Protein 4PIS (pdb70)

Secondary structure (DSSP, 8-state):
----HHHHHHHHHHTT-GGGEEEEE-TT---S-S-SS-EEEEEESS-GGGT---EEEEEEETTTTEEEEE-TT---HHHHHHHH----HHHHHHHHHHH-TTSEEEEEEESEE-S-TT---HHHHHHHHHHHHHH-TTS-SSSSTTGGGS--EEGGGTT-GGGHHHHHHHHHHHHHHHHHH-HHHHHHHHHHHHHT-TTTTTT-/---EEEEEEE-

InterPro domains:
  IPR000855 Peptidase C5, adenain [MF_04059] (2-204)
  IPR000855 Peptidase C5, adenain [PF00770] (22-199)
  IPR000855 Peptidase C5, adenain [PIRSF001218] (2-204)
  IPR000855 Peptidase C5, adenain [PR00703] (22-34)
  IPR000855 Peptidase C5, adenain [PR00703] (42-61)
  IPR000855 Peptidase C5, adenain [PR00703] (69-89)
  IPR000855 Peptidase C5, adenain [PR00703] (115-134)
  IPR038765 Papain-like cysteine peptidase superfamily [SSF54001] (3-203)

Structure (mmCIF, N/CA/C/O backbone):
data_4PIS
#
_entry.id   4PIS
#
_cell.length_a   42.061
_cell.length_b   42.061
_cell.length_c   193.238
_cell.angle_alpha   90.000
_cell.angle_beta   90.000
_cell.angle_gamma   120.000
#
_symmetry.space_group_name_H-M   'P 32 2 1'
#
loop_
_entity.id
_entity.type
_entity.pdbx_description
1 polymer Protease
2 polymer PVI
3 non-polymer N~2~-[(2R)-2-(3,5-dichlorophenyl)-2-(dimethylamino)acetyl]-N-({2-[(Z)-iminomethyl]pyrimidin-4-yl}methyl)-L-isoleucinamide
4 water water
#
loop_
_atom_site.group_PDB
_atom_site.id
_atom_site.type_symbol
_atom_site.label_atom_id
_atom_site.label_alt_id
_atom_site.label_comp_id
_atom_site.label_asym_id
_atom_site.label_entity_id
_atom_site.label_seq_id
_atom_site.pdbx_PDB_ins_code
_atom_site.Cartn_x
_atom_site.Cartn_y
_atom_site.Cartn_z
_atom_site.occupancy
_atom_site.B_iso_or_equiv
_atom_site.auth_seq_id
_atom_site.auth_comp_id
_atom_site.auth_asym_id
_atom_site.auth_atom_id
_atom_site.pdbx_PDB_model_num
ATOM 1 N N . SER A 1 1 ? -42.244 12.591 -24.017 1.00 58.22 1 SER A N 1
ATOM 2 C CA . SER A 1 1 ? -40.890 12.805 -24.513 1.00 57.79 1 SER A CA 1
ATOM 3 C C . SER A 1 1 ? -39.888 12.732 -23.352 1.00 60.51 1 SER A C 1
ATOM 4 O O . SER A 1 1 ? -39.779 13.666 -22.549 1.00 60.63 1 SER A O 1
ATOM 7 N N . GLY A 1 2 ? -39.179 11.612 -23.278 1.00 55.12 2 GLY A N 1
ATOM 8 C CA . GLY A 1 2 ? -38.186 11.375 -22.245 1.00 54.06 2 GLY A CA 1
ATOM 9 C C . GLY A 1 2 ? -38.734 10.685 -21.013 1.00 56.51 2 GLY A C 1
ATOM 10 O O . GLY A 1 2 ? -39.895 10.259 -20.973 1.00 56.51 2 GLY A O 1
ATOM 11 N N . SER A 1 3 ? -37.868 10.559 -20.008 1.00 50.52 3 SER A N 1
ATOM 12 C CA . SER A 1 3 ? -38.147 9.894 -18.743 1.00 48.91 3 SER A CA 1
ATOM 13 C C . SER A 1 3 ? -38.586 10.911 -17.702 1.00 51.38 3 SER A C 1
ATOM 14 O O . SER A 1 3 ? -38.023 12.009 -17.637 1.00 49.24 3 SER A O 1
ATOM 17 N N . SER A 1 4 ? -39.609 10.533 -16.895 1.00 47.78 4 SER A N 1
ATOM 18 C CA . SER A 1 4 ? -40.178 11.333 -15.804 1.00 46.68 4 SER A CA 1
ATOM 19 C C . SER A 1 4 ? -39.286 11.175 -14.560 1.00 48.47 4 SER A C 1
ATOM 20 O O . SER A 1 4 ? -38.515 10.228 -14.500 1.00 47.74 4 SER A O 1
ATOM 23 N N . GLU A 1 5 ? -39.422 12.044 -13.557 1.00 46.05 5 GLU A N 1
ATOM 24 C CA . GLU A 1 5 ? -38.608 11.920 -12.339 1.00 46.16 5 GLU A CA 1
ATOM 25 C C . GLU A 1 5 ? -38.889 10.639 -11.522 1.00 47.21 5 GLU A C 1
ATOM 26 O O . GLU A 1 5 ? -37.991 10.140 -10.845 1.00 45.79 5 GLU A O 1
ATOM 32 N N . GLN A 1 6 ? -40.121 10.092 -11.617 1.00 44.52 6 GLN A N 1
ATOM 33 C CA . GLN A 1 6 ? -40.540 8.868 -10.902 1.00 43.77 6 GLN A CA 1
ATOM 34 C C . GLN A 1 6 ? -39.881 7.674 -11.561 1.00 43.40 6 GLN A C 1
ATOM 35 O O . GLN A 1 6 ? -39.452 6.741 -10.877 1.00 41.81 6 GLN A O 1
ATOM 41 N N . GLU A 1 7 ? -39.829 7.702 -12.913 1.00 38.79 7 GLU A N 1
ATOM 42 C CA . GLU A 1 7 ? -39.207 6.679 -13.753 1.00 36.92 7 GLU A CA 1
ATOM 43 C C . GLU A 1 7 ? -37.730 6.545 -13.345 1.00 41.76 7 GLU A C 1
ATOM 44 O O . GLU A 1 7 ? -37.269 5.450 -12.993 1.00 42.21 7 GLU A O 1
ATOM 50 N N . LEU A 1 8 ? -37.012 7.688 -13.334 1.00 39.00 8 LEU A N 1
ATOM 51 C CA . LEU A 1 8 ? -35.590 7.757 -12.992 1.00 38.49 8 LEU A CA 1
ATOM 52 C C . LEU A 1 8 ? -35.331 7.399 -11.548 1.00 41.44 8 LEU A C 1
ATOM 53 O O . LEU A 1 8 ? -34.433 6.599 -11.309 1.00 42.73 8 LEU A O 1
ATOM 58 N N . ALA A 1 9 ? -36.170 7.887 -10.603 1.00 36.20 9 ALA A N 1
ATOM 59 C CA . ALA A 1 9 ? -36.032 7.548 -9.175 1.00 35.03 9 ALA A CA 1
ATOM 60 C C . ALA A 1 9 ? -36.129 6.062 -8.951 1.00 35.93 9 ALA A C 1
ATOM 61 O O . ALA A 1 9 ? -35.275 5.494 -8.258 1.00 30.90 9 ALA A O 1
ATOM 63 N N . ALA A 1 10 ? -37.103 5.402 -9.637 1.00 35.83 10 ALA A N 1
ATOM 64 C CA . ALA A 1 10 ? -37.273 3.956 -9.507 1.00 35.77 10 ALA A CA 1
ATOM 65 C C . ALA A 1 10 ? -36.118 3.194 -10.111 1.00 40.20 10 ALA A C 1
ATOM 66 O O . ALA A 1 10 ? -35.685 2.206 -9.528 1.00 40.85 10 ALA A O 1
ATOM 68 N N . ILE A 1 11 ? -35.606 3.636 -11.276 1.00 36.52 11 ILE A N 1
ATOM 69 C CA . ILE A 1 11 ? -34.489 2.931 -11.918 1.00 35.54 11 ILE A CA 1
ATOM 70 C C . ILE A 1 11 ? -33.190 3.094 -11.121 1.00 38.46 11 ILE A C 1
ATOM 71 O O . ILE A 1 11 ? -32.490 2.122 -10.867 1.00 37.69 11 ILE A O 1
ATOM 76 N N . VAL A 1 12 ? -32.899 4.316 -10.704 1.00 36.26 12 VAL A N 1
ATOM 77 C CA . VAL A 1 12 ? -31.709 4.623 -9.907 1.00 36.01 12 VAL A CA 1
ATOM 78 C C . VAL A 1 12 ? -31.649 3.740 -8.639 1.00 42.66 12 VAL A C 1
ATOM 79 O O . VAL A 1 12 ? -30.605 3.152 -8.341 1.00 43.44 12 VAL A O 1
ATOM 83 N N . ARG A 1 13 ? -32.798 3.606 -7.942 1.00 41.11 13 ARG A N 1
ATOM 84 C CA . ARG A 1 13 ? -32.978 2.766 -6.751 1.00 40.40 13 ARG A CA 1
ATOM 85 C C . ARG A 1 13 ? -32.669 1.306 -7.130 1.00 43.01 13 ARG A C 1
ATOM 86 O O . ARG A 1 13 ? -31.822 0.677 -6.501 1.00 42.44 13 ARG A O 1
ATOM 94 N N . ASP A 1 14 ? -33.290 0.810 -8.224 1.00 40.03 14 ASP A N 1
ATOM 95 C CA . ASP A 1 14 ? -33.114 -0.538 -8.764 1.00 39.64 14 ASP A CA 1
ATOM 96 C C . ASP A 1 14 ? -31.653 -0.873 -9.077 1.00 42.87 14 ASP A C 1
ATOM 97 O O . ASP A 1 14 ? -31.263 -2.049 -8.979 1.00 42.56 14 ASP A O 1
ATOM 102 N N . LEU A 1 15 ? -30.859 0.164 -9.456 1.00 38.39 15 LEU A N 1
ATOM 103 C CA . LEU A 1 15 ? -29.434 0.081 -9.829 1.00 38.15 15 LEU A CA 1
ATOM 104 C C . LEU A 1 15 ? -28.445 0.038 -8.632 1.00 42.59 15 LEU A C 1
ATOM 105 O O . LEU A 1 15 ? -27.240 -0.160 -8.831 1.00 39.80 15 LEU A O 1
ATOM 110 N N . GLY A 1 16 ? -28.972 0.215 -7.418 1.00 42.10 16 GLY A N 1
ATOM 111 C CA . GLY A 1 16 ? -28.208 0.207 -6.170 1.00 42.65 16 GLY A CA 1
ATOM 112 C C . GLY A 1 16 ? -27.661 1.569 -5.763 1.00 46.88 16 GLY A C 1
ATOM 113 O O . GLY A 1 16 ? -26.637 1.636 -5.071 1.00 45.55 16 GLY A O 1
ATOM 114 N N . CYS A 1 17 ? -28.352 2.660 -6.176 1.00 43.65 17 CYS A N 1
ATOM 115 C CA . CYS A 1 17 ? -27.923 4.048 -5.943 1.00 43.04 17 CYS A CA 1
ATOM 116 C C . CYS A 1 17 ? -28.573 4.712 -4.756 1.00 48.41 17 CYS A C 1
ATOM 117 O O . CYS A 1 17 ? -27.973 5.627 -4.191 1.00 49.26 17 CYS A O 1
ATOM 120 N N . GLY A 1 18 ? -29.810 4.312 -4.455 1.00 44.49 18 GLY A N 1
ATOM 121 C CA . GLY A 1 18 ? -30.654 4.826 -3.374 1.00 44.18 18 GLY A CA 1
ATOM 122 C C . GLY A 1 18 ? -29.963 5.396 -2.145 1.00 45.88 18 GLY A C 1
ATOM 123 O O . GLY A 1 18 ? -30.212 6.569 -1.822 1.00 42.74 18 GLY A O 1
ATOM 124 N N . PRO A 1 19 ? -29.063 4.622 -1.460 1.00 44.01 19 PRO A N 1
ATOM 125 C CA . PRO A 1 19 ? -28.378 5.166 -0.261 1.00 44.77 19 PRO A CA 1
ATOM 126 C C . PRO A 1 19 ? -27.528 6.421 -0.526 1.00 50.51 19 PRO A C 1
ATOM 127 O O . PRO A 1 19 ? -27.438 7.303 0.333 1.00 51.57 19 PRO A O 1
ATOM 131 N N . TYR A 1 20 ? -26.954 6.529 -1.735 1.00 46.30 20 TYR A N 1
ATOM 132 C CA . TYR A 1 20 ? -26.092 7.658 -2.116 1.00 45.76 20 TYR A CA 1
ATOM 133 C C . TYR A 1 20 ? -26.785 8.682 -2.982 1.00 48.18 20 TYR A C 1
ATOM 134 O O . TYR A 1 20 ? -26.180 9.698 -3.311 1.00 48.69 20 TYR A O 1
ATOM 143 N N . PHE A 1 21 ? -28.045 8.421 -3.356 1.00 41.94 21 PHE A N 1
ATOM 144 C CA . PHE A 1 21 ? -28.837 9.264 -4.237 1.00 40.27 21 PHE A CA 1
ATOM 145 C C . PHE A 1 21 ? -29.621 10.299 -3.497 1.00 45.66 21 PHE A C 1
ATOM 146 O O . PHE A 1 21 ? -30.337 9.959 -2.556 1.00 46.07 21 PHE A O 1
ATOM 154 N N . LEU A 1 22 ? -29.487 11.575 -3.942 1.00 41.76 22 LEU A N 1
ATOM 155 C CA . LEU A 1 22 ? -30.108 12.772 -3.370 1.00 40.96 22 LEU A CA 1
ATOM 156 C C . LEU A 1 22 ? -31.399 13.187 -4.074 1.00 41.71 22 LEU A C 1
ATOM 157 O O . LEU A 1 22 ? -31.960 14.229 -3.739 1.00 41.27 22 LEU A O 1
ATOM 162 N N . GLY A 1 23 ? -31.845 12.407 -5.047 1.00 36.55 23 GLY A N 1
ATOM 163 C CA . GLY A 1 23 ? -33.059 12.705 -5.782 1.00 36.41 23 GLY A CA 1
ATOM 164 C C . GLY A 1 23 ? -32.850 13.283 -7.170 1.00 44.01 23 GLY A C 1
ATOM 165 O O . GLY A 1 23 ? -31.720 13.440 -7.638 1.00 42.24 23 GLY A O 1
ATOM 166 N N . THR A 1 24 ? -33.981 13.588 -7.830 1.00 43.02 24 THR A N 1
ATOM 167 C CA . THR A 1 24 ? -34.096 14.157 -9.171 1.00 42.72 24 THR A CA 1
ATOM 168 C C . THR A 1 24 ? -34.615 15.577 -9.006 1.00 46.20 24 THR A C 1
ATOM 169 O O . THR A 1 24 ? -35.586 15.805 -8.274 1.00 44.47 24 THR A O 1
ATOM 173 N N . HIS A 1 25 ? -33.922 16.543 -9.638 1.00 42.05 25 HIS A N 1
ATOM 174 C CA . HIS A 1 25 ? -34.248 17.960 -9.503 1.00 41.63 25 HIS A CA 1
ATOM 175 C C . HIS A 1 25 ? -34.234 18.655 -10.841 1.00 43.42 25 HIS A C 1
ATOM 176 O O . HIS A 1 25 ? -33.857 18.072 -11.851 1.00 43.29 25 HIS A O 1
ATOM 183 N N . ASP A 1 26 ? -34.566 19.941 -10.809 1.00 39.70 26 ASP A N 1
ATOM 184 C CA . ASP A 1 26 ? -34.513 20.848 -11.931 1.00 40.21 26 ASP A CA 1
ATOM 185 C C . ASP A 1 26 ? -33.173 21.597 -11.785 1.00 43.52 26 ASP A C 1
ATOM 186 O O . ASP A 1 26 ? -32.471 21.357 -10.807 1.00 42.14 26 ASP A O 1
ATOM 191 N N . LYS A 1 27 ? -32.850 22.524 -12.707 1.00 40.85 27 LYS A N 1
ATOM 192 C CA . LYS A 1 27 ? -31.623 23.333 -12.731 1.00 40.33 27 LYS A CA 1
ATOM 193 C C . LYS A 1 27 ? -31.196 23.957 -11.373 1.00 44.97 27 LYS A C 1
ATOM 194 O O . LYS A 1 27 ? -30.024 24.288 -11.188 1.00 44.91 27 LYS A O 1
ATOM 200 N N . ARG A 1 28 ? -32.144 24.096 -10.430 1.00 41.88 28 ARG A N 1
ATOM 201 C CA . ARG A 1 28 ? -31.934 24.707 -9.122 1.00 40.78 28 ARG A CA 1
ATOM 202 C C . ARG A 1 28 ? -31.381 23.752 -8.057 1.00 42.05 28 ARG A C 1
ATOM 203 O O . ARG A 1 28 ? -31.346 24.116 -6.882 1.00 40.94 28 ARG A O 1
ATOM 211 N N . PHE A 1 29 ? -30.884 22.568 -8.453 1.00 39.07 29 PHE A N 1
ATOM 212 C CA . PHE A 1 29 ? -30.237 21.660 -7.508 1.00 37.78 29 PHE A CA 1
ATOM 213 C C . PHE A 1 29 ? -29.144 22.458 -6.749 1.00 44.09 29 PHE A C 1
ATOM 214 O O . PHE A 1 29 ? -28.295 23.105 -7.376 1.00 43.94 29 PHE A O 1
ATOM 222 N N . PRO A 1 30 ? -29.206 22.493 -5.403 1.00 42.00 30 PRO A N 1
ATOM 223 C CA . PRO A 1 30 ? -28.259 23.322 -4.651 1.00 41.86 30 PRO A CA 1
ATOM 224 C C . PRO A 1 30 ? -26.812 22.848 -4.657 1.00 44.49 30 PRO A C 1
ATOM 225 O O . PRO A 1 30 ? -25.888 23.670 -4.575 1.00 43.86 30 PRO A O 1
ATOM 229 N N . GLY A 1 31 ? -26.630 21.537 -4.727 1.00 38.89 31 GLY A N 1
ATOM 230 C CA . GLY A 1 31 ? -25.309 20.945 -4.678 1.00 36.98 31 GLY A CA 1
ATOM 231 C C . GLY A 1 31 ? -25.185 19.889 -3.612 1.00 39.50 31 GLY A C 1
ATOM 232 O O . GLY A 1 31 ? -26.183 19.365 -3.117 1.00 38.47 31 GLY A O 1
ATOM 233 N N . PHE A 1 32 ? -23.943 19.548 -3.310 1.00 36.94 32 PHE A N 1
ATOM 234 C CA . PHE A 1 32 ? -23.535 18.582 -2.309 1.00 37.75 32 PHE A CA 1
ATOM 235 C C . PHE A 1 32 ? -23.135 19.450 -1.104 1.00 44.25 32 PHE A C 1
ATOM 236 O O . PHE A 1 32 ? -22.086 20.090 -1.102 1.00 43.22 32 PHE A O 1
ATOM 244 N N . LEU A 1 33 ? -24.080 19.618 -0.175 1.00 43.27 33 LEU A N 1
ATOM 245 C CA . LEU A 1 33 ? -23.904 20.498 0.979 1.00 44.17 33 LEU A CA 1
ATOM 246 C C . LEU A 1 33 ? -24.016 19.761 2.297 1.00 52.97 33 LEU A C 1
ATOM 247 O O . LEU A 1 33 ? -23.415 20.210 3.268 1.00 53.25 33 LEU A O 1
ATOM 252 N N . ALA A 1 34 ? -24.840 18.677 2.351 1.00 52.51 34 ALA A N 1
ATOM 253 C CA . ALA A 1 34 ? -25.163 17.893 3.556 1.00 53.30 34 ALA A CA 1
ATOM 254 C C . ALA A 1 34 ? -23.952 17.350 4.357 1.00 58.34 34 ALA A C 1
ATOM 255 O O . ALA A 1 34 ? -23.814 17.686 5.540 1.00 59.44 34 ALA A O 1
ATOM 257 N N . GLY A 1 35 ? -23.140 16.495 3.737 1.00 53.60 35 GLY A N 1
ATOM 258 C CA . GLY A 1 35 ? -21.975 15.876 4.365 1.00 53.06 35 GLY A CA 1
ATOM 259 C C . GLY A 1 35 ? -20.984 15.414 3.321 1.00 57.49 35 GLY A C 1
ATOM 260 O O . GLY A 1 35 ? -21.318 15.412 2.131 1.00 57.35 35 GLY A O 1
ATOM 261 N N . ASN A 1 36 ? -19.754 15.035 3.745 1.00 54.23 36 ASN A N 1
ATO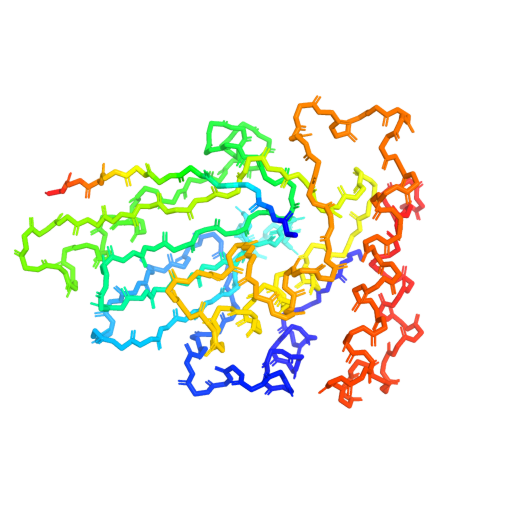M 262 C CA . ASN A 1 36 ? -18.691 14.588 2.827 1.00 54.34 36 ASN A CA 1
ATOM 263 C C . ASN A 1 36 ? -18.726 13.061 2.614 1.00 59.10 36 ASN A C 1
ATOM 264 O O . ASN A 1 36 ? -17.779 12.334 2.957 1.00 58.05 36 ASN A O 1
ATOM 269 N N . LYS A 1 37 ? -19.859 12.596 2.036 1.00 55.70 37 LYS A N 1
ATOM 270 C CA . LYS A 1 37 ? -20.178 11.203 1.709 1.00 54.81 37 LYS A CA 1
ATOM 271 C C . LYS A 1 37 ? -20.291 11.050 0.179 1.00 55.43 37 LYS A C 1
ATOM 272 O O . LYS A 1 37 ? -20.413 12.059 -0.524 1.00 54.86 37 LYS A O 1
ATOM 278 N N . LEU A 1 38 ? -20.269 9.793 -0.326 1.00 49.51 38 LEU A N 1
ATOM 279 C CA . LEU A 1 38 ? -20.447 9.477 -1.746 1.00 47.73 38 LEU A CA 1
ATOM 280 C C . LEU A 1 38 ? -21.871 9.842 -2.034 1.00 46.97 38 LEU A C 1
ATOM 281 O O . LEU A 1 38 ? -22.773 9.375 -1.326 1.00 45.25 38 LEU A O 1
ATOM 286 N N . ALA A 1 39 ? -22.068 10.798 -2.971 1.00 39.95 39 ALA A N 1
ATOM 287 C CA . ALA A 1 39 ? -23.388 11.341 -3.269 1.00 38.07 39 ALA A CA 1
ATOM 288 C C . ALA A 1 39 ? -23.602 11.583 -4.755 1.00 39.98 39 ALA A C 1
ATOM 289 O O . ALA A 1 39 ? -22.661 11.906 -5.471 1.00 38.83 39 ALA A O 1
ATOM 291 N N . CYS A 1 40 ? -24.838 11.433 -5.216 1.00 35.73 40 CYS A N 1
ATOM 292 C CA . CYS A 1 40 ? -25.170 11.682 -6.614 1.00 35.55 40 CYS A CA 1
ATOM 293 C C . CYS A 1 40 ? -26.578 12.250 -6.747 1.00 40.63 40 CYS A C 1
ATOM 294 O O . CYS A 1 40 ? -27.289 12.334 -5.744 1.00 41.66 40 CYS A O 1
ATOM 297 N N . ALA A 1 41 ? -26.947 12.731 -7.949 1.00 35.10 41 ALA A N 1
ATOM 298 C CA . ALA A 1 41 ? -28.254 13.311 -8.261 1.00 34.50 41 ALA A CA 1
ATOM 299 C C . ALA A 1 41 ? -28.495 13.297 -9.776 1.00 39.83 41 ALA A C 1
ATOM 300 O O . ALA A 1 41 ? -27.553 13.129 -10.557 1.00 38.50 41 ALA A O 1
ATOM 302 N N . ILE A 1 42 ? -29.763 13.494 -10.183 1.00 36.80 42 ILE A N 1
ATOM 303 C CA . ILE A 1 42 ? -30.169 13.662 -11.581 1.00 35.35 42 ILE A CA 1
ATOM 304 C C . ILE A 1 42 ? -30.791 15.027 -11.619 1.00 40.17 42 ILE A C 1
ATOM 305 O O . ILE A 1 42 ? -31.657 15.330 -10.804 1.00 40.17 42 ILE A O 1
ATOM 310 N N . VAL A 1 43 ? -30.231 15.907 -12.454 1.00 36.84 43 VAL A N 1
ATOM 311 C CA . VAL A 1 43 ? -30.618 17.318 -12.525 1.00 37.24 43 VAL A CA 1
ATOM 312 C C . VAL A 1 43 ? -31.051 17.680 -13.939 1.00 43.22 43 VAL A C 1
ATOM 313 O O . VAL A 1 43 ? -30.387 17.294 -14.907 1.00 43.52 43 VAL A O 1
ATOM 317 N N . ASN A 1 44 ? -32.158 18.418 -14.052 1.00 40.00 44 ASN A N 1
ATOM 318 C CA . ASN A 1 44 ? -32.641 18.846 -15.344 1.00 39.99 44 ASN A CA 1
ATOM 319 C C . ASN A 1 44 ? -31.984 20.170 -15.697 1.00 44.38 44 ASN A C 1
ATOM 320 O O . ASN A 1 44 ? -31.765 20.984 -14.802 1.00 45.39 44 ASN A O 1
ATOM 325 N N . THR A 1 45 ? -31.729 20.420 -17.001 1.00 39.50 45 THR A N 1
ATOM 326 C CA . THR A 1 45 ? -31.152 21.689 -17.468 1.00 38.81 45 THR A CA 1
ATOM 327 C C . THR A 1 45 ? -32.109 22.853 -17.256 1.00 43.57 45 THR A C 1
ATOM 328 O O . THR A 1 45 ? -31.671 23.987 -17.111 1.00 42.65 45 THR A O 1
ATOM 332 N N . ALA A 1 46 ? -33.412 22.572 -17.237 1.00 42.02 46 ALA A N 1
ATOM 333 C CA . ALA A 1 46 ? -34.423 23.612 -17.092 1.00 42.56 46 ALA A CA 1
ATOM 334 C C . ALA A 1 46 ? -35.099 23.662 -15.707 1.00 48.51 46 ALA A C 1
ATOM 335 O O . ALA A 1 46 ? -34.890 22.782 -14.886 1.00 48.05 46 ALA A O 1
ATOM 337 N N . GLY A 1 47 ? -35.873 24.713 -15.455 1.00 48.42 47 GLY A N 1
ATOM 338 C CA . GLY A 1 47 ? -36.656 24.858 -14.231 1.00 48.41 47 GLY A CA 1
ATOM 339 C C . GLY A 1 47 ? -37.944 24.062 -14.362 1.00 51.07 47 GLY A C 1
ATOM 340 O O . GLY A 1 47 ? -38.480 23.972 -15.469 1.00 49.73 47 GLY A O 1
ATOM 341 N N . ARG A 1 48 ? -38.453 23.469 -13.247 1.00 47.96 48 ARG A N 1
ATOM 342 C CA . ARG A 1 48 ? -39.673 22.628 -13.211 1.00 49.08 48 ARG A CA 1
ATOM 343 C C . ARG A 1 48 ? -40.891 23.216 -13.955 1.00 54.88 48 ARG A C 1
ATOM 344 O O . ARG A 1 48 ? -41.686 22.464 -14.531 1.00 54.48 48 ARG A O 1
ATOM 352 N N . GLU A 1 49 ? -41.024 24.555 -13.903 1.00 53.37 49 GLU A N 1
ATOM 353 C CA . GLU A 1 49 ? -42.081 25.368 -14.506 1.00 54.33 49 GLU A CA 1
ATOM 354 C C . GLU A 1 49 ? -42.083 25.326 -16.034 1.00 58.22 49 GLU A C 1
ATOM 355 O O . GLU A 1 49 ? -43.133 25.547 -16.642 1.00 58.07 49 GLU A O 1
ATOM 361 N N . THR A 1 50 ? -40.916 25.075 -16.658 1.00 53.94 50 THR A N 1
ATOM 362 C CA . THR A 1 50 ? -40.837 24.988 -18.115 1.00 53.20 50 THR A CA 1
ATOM 363 C C . THR A 1 50 ? -41.316 23.603 -18.569 1.00 55.63 50 THR A C 1
ATOM 364 O O . THR A 1 50 ? -41.691 23.436 -19.734 1.00 54.27 50 THR A O 1
ATOM 368 N N . GLY A 1 51 ? -41.294 22.641 -17.638 1.00 51.77 51 GLY A N 1
ATOM 369 C CA . GLY A 1 51 ? -41.733 21.263 -17.852 1.00 51.60 51 GLY A CA 1
ATOM 370 C C . GLY A 1 51 ? -40.645 20.227 -18.058 1.00 55.33 51 GLY A C 1
ATOM 371 O O . GLY A 1 51 ? -40.954 19.036 -18.198 1.00 55.79 51 GLY A O 1
ATOM 372 N N . GLY A 1 52 ? -39.385 20.670 -18.074 1.00 50.98 52 GLY A N 1
ATOM 373 C CA . GLY A 1 52 ? -38.234 19.795 -18.282 1.00 49.79 52 GLY A CA 1
ATOM 374 C C . GLY A 1 52 ? -37.777 19.743 -19.726 1.00 52.21 52 GLY A C 1
ATOM 375 O O . GLY A 1 52 ? -38.604 19.706 -20.643 1.00 51.48 52 GLY A O 1
ATOM 376 N N . VAL A 1 53 ? -36.442 19.742 -19.941 1.00 46.56 53 VAL A N 1
ATOM 377 C CA . VAL A 1 53 ? -35.845 19.773 -21.280 1.00 43.97 53 VAL A CA 1
ATOM 378 C C . VAL A 1 53 ? -34.794 18.688 -21.471 1.00 45.19 53 VAL A C 1
ATOM 379 O O . VAL A 1 53 ? -34.837 17.975 -22.469 1.00 44.16 53 VAL A O 1
ATOM 383 N N . HIS A 1 54 ? -33.800 18.607 -20.565 1.00 40.10 54 HIS A N 1
ATOM 384 C CA . HIS A 1 54 ? -32.712 17.642 -20.729 1.00 38.05 54 HIS A CA 1
ATOM 385 C C . HIS A 1 54 ? -32.215 17.089 -19.385 1.00 38.56 54 HIS A C 1
ATOM 386 O O . HIS A 1 54 ? -32.225 17.800 -18.408 1.00 37.08 54 HIS A O 1
ATOM 393 N N . TRP A 1 55 ? -31.758 15.848 -19.347 1.00 37.99 55 TRP A N 1
ATOM 394 C CA . TRP A 1 55 ? -31.270 15.291 -18.091 1.00 39.27 55 TRP A CA 1
ATOM 395 C C . TRP A 1 55 ? -29.747 15.192 -17.993 1.00 39.02 55 TRP A C 1
ATOM 396 O O . TRP A 1 55 ? -29.089 14.747 -18.935 1.00 35.28 55 TRP A O 1
ATOM 407 N N . LEU A 1 56 ? -29.220 15.539 -16.803 1.00 35.51 56 LEU A N 1
ATOM 408 C CA . LEU A 1 56 ? -27.786 15.481 -16.442 1.00 35.35 56 LEU A CA 1
ATOM 409 C C . LEU A 1 56 ? -27.590 14.693 -15.133 1.00 39.00 56 LEU A C 1
ATOM 410 O O . LEU A 1 56 ? -28.493 14.674 -14.275 1.00 38.60 56 LEU A O 1
ATOM 415 N N . ALA A 1 57 ? -26.432 14.038 -14.982 1.00 32.23 57 ALA A N 1
ATOM 416 C CA . ALA A 1 57 ? -26.124 13.296 -13.749 1.00 31.05 57 ALA A CA 1
ATOM 417 C C . ALA A 1 57 ? -24.925 13.938 -13.043 1.00 34.11 57 ALA A C 1
ATOM 418 O O . ALA A 1 57 ? -23.954 14.309 -13.690 1.00 31.38 57 ALA A O 1
ATOM 420 N N . PHE A 1 58 ? -25.049 14.164 -11.734 1.00 31.10 58 PHE A N 1
ATOM 421 C CA . PHE A 1 58 ? -24.008 14.789 -10.917 1.00 31.00 58 PHE A CA 1
ATOM 422 C C . PHE A 1 58 ? -23.620 13.839 -9.805 1.00 38.01 58 PHE A C 1
ATOM 423 O O . PHE A 1 58 ? -24.491 13.263 -9.137 1.00 37.68 58 PHE A O 1
ATOM 431 N N . GLY A 1 59 ? -22.328 13.644 -9.658 1.00 35.11 59 GLY A N 1
ATOM 432 C CA . GLY A 1 59 ? -21.761 12.798 -8.624 1.00 35.86 59 GLY A CA 1
ATOM 433 C C . GLY A 1 59 ? -20.726 13.563 -7.836 1.00 42.65 59 GLY A C 1
ATOM 434 O O . GLY A 1 59 ? -20.147 14.530 -8.339 1.00 42.36 59 GLY A O 1
ATOM 435 N N . TRP A 1 60 ? -20.517 13.143 -6.589 1.00 41.65 60 TRP A N 1
ATOM 436 C CA . TRP A 1 60 ? -19.522 13.666 -5.661 1.00 42.10 60 TRP A CA 1
ATOM 437 C C . TRP A 1 60 ? -18.727 12.533 -5.040 1.00 43.44 60 TRP A C 1
ATOM 438 O O . TRP A 1 60 ? -19.290 11.645 -4.384 1.00 41.78 60 TRP A O 1
ATOM 449 N N . ASN A 1 61 ? -17.413 12.556 -5.262 1.00 39.85 61 ASN A N 1
ATOM 450 C CA . ASN A 1 61 ? -16.524 11.598 -4.637 1.00 40.56 61 ASN A CA 1
ATOM 451 C C . ASN A 1 61 ? -15.735 12.377 -3.542 1.00 47.13 61 ASN A C 1
ATOM 452 O O . ASN A 1 61 ? -15.051 13.349 -3.867 1.00 44.37 61 ASN A O 1
ATOM 457 N N . PRO A 1 62 ? -15.896 12.042 -2.242 1.00 47.85 62 PRO A N 1
ATOM 458 C CA . PRO A 1 62 ? -15.210 12.826 -1.204 1.00 49.22 62 PRO A CA 1
ATOM 459 C C . PRO A 1 62 ? -13.739 12.484 -1.006 1.00 57.82 62 PRO A C 1
ATOM 460 O O . PRO A 1 62 ? -13.036 13.278 -0.393 1.00 59.92 62 PRO A O 1
ATOM 464 N N . ARG A 1 63 ? -13.281 11.318 -1.505 1.00 56.12 63 ARG A N 1
ATOM 465 C CA . ARG A 1 63 ? -11.909 10.799 -1.380 1.00 57.23 63 ARG A CA 1
ATOM 466 C C . ARG A 1 63 ? -10.967 11.359 -2.455 1.00 62.10 63 ARG A C 1
ATOM 467 O O . ARG A 1 63 ? -9.796 10.969 -2.529 1.00 63.42 63 ARG A O 1
ATOM 475 N N . SER A 1 64 ? -11.484 12.243 -3.300 1.00 56.96 64 SER A N 1
ATOM 476 C CA . SER A 1 64 ? -10.730 12.862 -4.379 1.00 56.16 64 SER A CA 1
ATOM 477 C C . SER A 1 64 ? -11.184 14.306 -4.520 1.00 58.10 64 SER A C 1
ATOM 478 O O . SER A 1 64 ? -10.581 15.060 -5.285 1.00 58.96 64 SER A O 1
ATOM 481 N N . ARG A 1 65 ? -12.268 14.676 -3.792 1.00 52.22 65 ARG A N 1
ATOM 482 C CA . ARG A 1 65 ? -12.943 15.974 -3.839 1.00 51.30 65 ARG A CA 1
ATOM 483 C C . ARG A 1 65 ? -13.266 16.316 -5.310 1.00 49.41 65 ARG A C 1
ATOM 484 O O . ARG A 1 65 ? -12.843 17.348 -5.846 1.00 47.20 65 ARG A O 1
ATOM 492 N N . THR A 1 66 ? -13.918 15.353 -5.983 1.00 44.05 66 THR A N 1
ATOM 493 C CA . THR A 1 66 ? -14.296 15.465 -7.392 1.00 42.78 66 THR A CA 1
ATOM 494 C C . THR A 1 66 ? -15.809 15.512 -7.579 1.00 43.54 66 THR A C 1
ATOM 495 O O . THR A 1 66 ? -16.549 14.649 -7.086 1.00 41.28 66 THR A O 1
ATOM 499 N N . CYS A 1 67 ? -16.253 16.505 -8.339 1.00 39.23 67 CYS A N 1
ATOM 500 C CA . CYS A 1 67 ? -17.630 16.555 -8.761 1.00 37.72 67 CYS A CA 1
ATOM 501 C C . CYS A 1 67 ? -17.650 16.095 -10.209 1.00 40.97 67 CYS A C 1
ATOM 502 O O . CYS A 1 67 ? -17.048 16.737 -11.079 1.00 39.14 67 CYS A O 1
ATOM 505 N N . TYR A 1 68 ? -18.317 14.955 -10.457 1.00 36.30 68 TYR A N 1
ATOM 506 C CA . TYR A 1 68 ? -18.509 14.464 -11.803 1.00 35.98 68 TYR A CA 1
ATOM 507 C C . TYR A 1 68 ? -19.789 15.037 -12.362 1.00 36.54 68 TYR A C 1
ATOM 508 O O . TYR A 1 68 ? -20.814 14.948 -11.698 1.00 36.07 68 TYR A O 1
ATOM 517 N N . MET A 1 69 ? -19.729 15.638 -13.564 1.00 31.17 69 MET A N 1
ATOM 518 C CA . MET A 1 69 ? -20.918 16.114 -14.275 1.00 31.07 69 MET A CA 1
ATOM 519 C C . MET A 1 69 ? -21.006 15.256 -15.546 1.00 35.39 69 MET A C 1
ATOM 520 O O . MET A 1 69 ? -20.059 15.235 -16.347 1.00 33.57 69 MET A O 1
ATOM 525 N N . PHE A 1 70 ? -22.123 14.528 -15.709 1.00 33.45 70 PHE A N 1
ATOM 526 C CA . PHE A 1 70 ? -22.339 13.680 -16.883 1.00 33.96 70 PHE A CA 1
ATOM 527 C C . PHE A 1 70 ? -23.491 14.184 -17.736 1.00 38.19 70 PHE A C 1
ATOM 528 O O . PHE A 1 70 ? -24.634 14.216 -17.286 1.00 38.76 70 PHE A O 1
ATOM 536 N N . ASP A 1 71 ? -23.162 14.630 -18.961 1.00 34.73 71 ASP A N 1
ATOM 537 C CA . ASP A 1 71 ? -24.098 15.049 -19.997 1.00 33.57 71 ASP A CA 1
ATOM 538 C C . ASP A 1 71 ? -23.978 13.934 -21.025 1.00 36.55 71 ASP A C 1
ATOM 539 O O . ASP A 1 71 ? -22.878 13.733 -21.551 1.00 35.47 71 ASP A O 1
ATOM 544 N N . PRO A 1 72 ? -25.053 13.131 -21.262 1.00 33.23 72 PRO A N 1
ATOM 545 C CA . PRO A 1 72 ? -24.944 12.004 -22.231 1.00 32.23 72 PRO A CA 1
ATOM 546 C C . PRO A 1 72 ? -24.379 12.395 -23.605 1.00 35.06 72 PRO A C 1
ATOM 547 O O . PRO A 1 72 ? -23.750 11.585 -24.278 1.00 33.58 72 PRO A O 1
ATOM 551 N N . PHE A 1 73 ? -24.572 13.661 -23.963 1.00 33.11 73 PHE A N 1
ATOM 552 C CA . PHE A 1 73 ? -24.128 14.340 -25.181 1.00 33.63 73 PHE A CA 1
ATOM 553 C C . PHE A 1 73 ? -22.692 14.910 -25.096 1.00 35.24 73 PHE A C 1
ATOM 554 O O . PHE A 1 73 ? -22.188 15.378 -26.107 1.00 35.68 73 PHE A O 1
ATOM 562 N N . GLY A 1 74 ? -22.095 14.919 -23.899 1.00 30.08 74 GLY A N 1
ATOM 563 C CA . GLY A 1 74 ? -20.763 15.465 -23.622 1.00 28.98 74 GLY A CA 1
ATOM 564 C C . GLY A 1 74 ? -20.570 16.902 -24.070 1.00 31.49 74 GLY A C 1
ATOM 565 O O . GLY A 1 74 ? -19.509 17.250 -24.576 1.00 32.41 74 GLY A O 1
ATOM 566 N N . PHE A 1 75 ? -21.592 17.742 -23.944 1.00 30.95 75 PHE A N 1
ATOM 567 C CA . PHE A 1 75 ? -21.456 19.165 -24.267 1.00 32.10 75 PHE A CA 1
ATOM 568 C C . PHE A 1 75 ? -20.611 19.831 -23.186 1.00 38.76 75 PHE A C 1
ATOM 569 O O . PHE A 1 75 ? -20.646 19.430 -22.029 1.00 38.10 75 PHE A O 1
ATOM 577 N N . SER A 1 76 ? -19.860 20.847 -23.577 1.00 35.38 76 SER A N 1
ATOM 578 C CA . SER A 1 76 ? -19.023 21.637 -22.691 1.00 34.63 76 SER A CA 1
ATOM 579 C C . SER A 1 76 ? -19.956 22.563 -21.918 1.00 40.69 76 SER A C 1
ATOM 580 O O . SER A 1 76 ? -21.100 22.781 -22.357 1.00 40.22 76 SER A O 1
ATOM 583 N N . ASP A 1 77 ? -19.486 23.142 -20.794 1.00 37.11 77 ASP A N 1
ATOM 584 C CA . ASP A 1 77 ? -20.343 24.065 -20.044 1.00 36.54 77 ASP A CA 1
ATOM 585 C C . ASP A 1 77 ? -20.841 25.218 -20.905 1.00 37.87 77 ASP A C 1
ATOM 586 O O . ASP A 1 77 ? -21.982 25.661 -20.753 1.00 35.71 77 ASP A O 1
ATOM 591 N N . ARG A 1 78 ? -19.971 25.710 -21.807 1.00 34.55 78 ARG A N 1
ATOM 592 C CA . ARG A 1 78 ? -20.262 26.806 -22.732 1.00 33.42 78 ARG A CA 1
ATOM 593 C C . ARG A 1 78 ? -21.453 26.432 -23.644 1.00 35.40 78 ARG A C 1
ATOM 594 O O . ARG A 1 78 ? -22.293 27.272 -23.947 1.00 35.28 78 ARG A O 1
ATOM 602 N N . ARG A 1 79 ? -21.464 25.193 -24.123 1.00 34.25 79 ARG A N 1
ATOM 603 C CA . ARG A 1 79 ? -22.506 24.667 -25.016 1.00 34.85 79 ARG A CA 1
ATOM 604 C C . ARG A 1 79 ? -23.784 24.378 -24.231 1.00 41.23 79 ARG A C 1
ATOM 605 O O . ARG A 1 79 ? -24.860 24.717 -24.708 1.00 42.78 79 ARG A O 1
ATOM 613 N N . LEU A 1 80 ? -23.662 23.904 -22.974 1.00 37.11 80 LEU A N 1
ATOM 614 C CA . LEU A 1 80 ? -24.820 23.729 -22.088 1.00 35.89 80 LEU A CA 1
ATOM 615 C C . LEU A 1 80 ? -25.493 25.044 -21.803 1.00 39.07 80 LEU A C 1
ATOM 616 O O . LEU A 1 80 ? -26.725 25.096 -21.796 1.00 38.34 80 LEU A O 1
ATOM 621 N N . LYS A 1 81 ? -24.700 26.113 -21.551 1.00 35.76 81 LYS A N 1
ATOM 622 C CA . LYS A 1 81 ? -25.255 27.439 -21.301 1.00 36.52 81 LYS A CA 1
ATOM 623 C C . LYS A 1 81 ? -25.964 28.006 -22.573 1.00 39.82 81 LYS A C 1
ATOM 624 O O . LYS A 1 81 ? -27.009 28.653 -22.478 1.00 40.52 81 LYS A O 1
ATOM 630 N N . GLN A 1 82 ? -25.400 27.739 -23.742 1.00 35.33 82 GLN A N 1
ATOM 631 C CA . GLN A 1 82 ? -25.934 28.230 -25.015 1.00 35.59 82 GLN A CA 1
ATOM 632 C C . GLN A 1 82 ? -27.224 27.503 -25.456 1.00 40.00 82 GLN A C 1
ATOM 633 O O . GLN A 1 82 ? -28.241 28.151 -25.757 1.00 40.12 82 GLN A O 1
ATOM 639 N N . ILE A 1 83 ? -27.145 26.169 -25.528 1.00 36.31 83 ILE A N 1
ATOM 640 C CA . ILE A 1 83 ? -28.223 25.308 -25.989 1.00 37.10 83 ILE A CA 1
ATOM 641 C C . ILE A 1 83 ? -29.354 25.239 -24.988 1.00 43.11 83 ILE A C 1
ATOM 642 O O . ILE A 1 83 ? -30.499 25.486 -25.377 1.00 43.95 83 ILE A O 1
ATOM 647 N N . TYR A 1 84 ? -29.027 24.997 -23.684 1.00 38.91 84 TYR A N 1
ATOM 648 C CA . TYR A 1 84 ? -30.019 24.759 -22.635 1.00 37.71 84 TYR A CA 1
ATOM 649 C C . TYR A 1 84 ? -30.240 25.850 -21.599 1.00 41.45 84 TYR A C 1
ATOM 650 O O . TYR A 1 84 ? -31.126 25.672 -20.759 1.00 38.94 84 TYR A O 1
ATOM 659 N N . SER A 1 85 ? -29.484 26.984 -21.666 1.00 41.01 85 SER A N 1
ATOM 660 C CA . SER A 1 85 ? -29.522 28.112 -20.701 1.00 40.11 85 SER A CA 1
ATOM 661 C C . SER A 1 85 ? -29.154 27.634 -19.267 1.00 42.52 85 SER A C 1
ATOM 662 O O . SER A 1 85 ? -29.550 28.240 -18.269 1.00 42.74 85 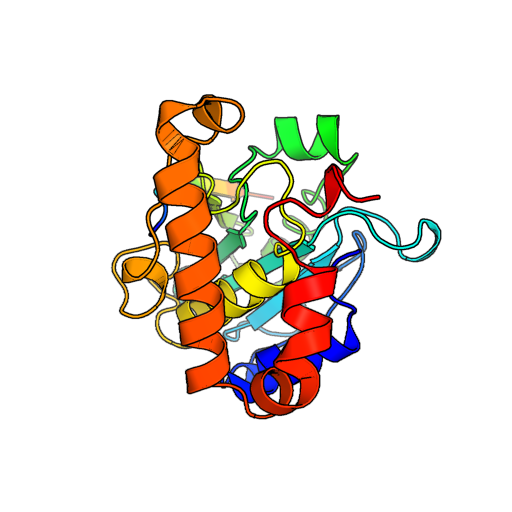SER A O 1
ATOM 665 N N . PHE A 1 86 ? -28.383 26.540 -19.198 1.00 37.75 86 PHE A N 1
ATOM 666 C CA . PHE A 1 86 ? -27.962 25.878 -17.969 1.00 36.36 86 PHE A CA 1
ATOM 667 C C . PHE A 1 86 ? -26.538 26.153 -17.583 1.00 40.96 86 PHE A C 1
ATOM 668 O O . PHE A 1 86 ? -25.592 25.819 -18.305 1.00 41.29 86 PHE A O 1
ATOM 676 N N . GLU A 1 87 ? -26.405 26.649 -16.359 1.00 37.94 87 GLU A N 1
ATOM 677 C CA . GLU A 1 87 ? -25.178 27.010 -15.664 1.00 36.55 87 GLU A CA 1
ATOM 678 C C . GLU A 1 87 ? -25.207 26.322 -14.301 1.00 38.24 87 GLU A C 1
ATOM 679 O O . G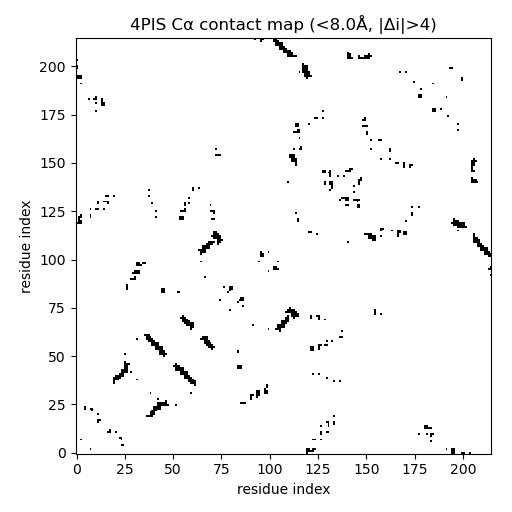LU A 1 87 ? -26.265 26.261 -13.675 1.00 35.02 87 GLU A O 1
ATOM 685 N N . TYR A 1 88 ? -24.055 25.787 -13.847 1.00 37.24 88 TYR A N 1
ATOM 686 C CA . TYR A 1 88 ? -23.998 25.102 -12.547 1.00 37.10 88 TYR A CA 1
ATOM 687 C C . TYR A 1 88 ? -22.770 25.542 -11.742 1.00 40.53 88 TYR A C 1
ATOM 688 O O . TYR A 1 88 ? -22.226 24.775 -10.929 1.00 38.86 88 TYR A O 1
ATOM 697 N N . GLU A 1 89 ? -22.348 26.810 -11.992 1.00 37.04 89 GLU A N 1
ATOM 698 C CA A GLU A 1 89 ? -21.209 27.418 -11.306 0.50 36.91 89 GLU A CA 1
ATOM 699 C CA B GLU A 1 89 ? -21.224 27.478 -11.325 0.50 36.65 89 GLU A CA 1
ATOM 700 C C . GLU A 1 89 ? -21.539 27.628 -9.823 1.00 39.27 89 GLU A C 1
ATOM 701 O O . GLU A 1 89 ? -20.763 27.208 -8.964 1.00 37.04 89 GLU A O 1
ATOM 712 N N . ALA A 1 90 ? -22.701 28.245 -9.522 1.00 37.41 90 ALA A N 1
ATOM 713 C CA . ALA A 1 90 ? -23.190 28.490 -8.164 1.00 37.69 90 ALA A CA 1
ATOM 714 C C . ALA A 1 90 ? -23.237 27.180 -7.373 1.00 40.05 90 ALA A C 1
ATOM 715 O O . ALA A 1 90 ? -22.877 27.181 -6.202 1.00 40.97 90 ALA A O 1
ATOM 717 N N . MET A 1 91 ? -23.650 26.075 -8.046 1.00 36.73 91 MET A N 1
ATOM 718 C CA A MET A 1 91 ? -23.762 24.722 -7.486 0.50 36.54 91 MET A CA 1
ATOM 719 C CA B MET A 1 91 ? -23.768 24.738 -7.476 0.50 35.40 91 MET A CA 1
ATOM 720 C C . MET A 1 91 ? -22.387 24.248 -7.035 1.00 38.41 91 MET A C 1
ATOM 721 O O . MET A 1 91 ? -22.245 23.719 -5.928 1.00 37.85 91 MET A O 1
ATOM 730 N N . LEU A 1 92 ? -21.396 24.418 -7.903 1.00 33.55 92 LEU A N 1
ATOM 731 C CA . LEU A 1 92 ? -20.012 24.040 -7.678 1.00 33.78 92 LEU A CA 1
ATOM 732 C C . LEU A 1 92 ? -19.414 24.845 -6.520 1.00 41.30 92 LEU A C 1
ATOM 733 O O . LEU A 1 92 ? -18.741 24.256 -5.659 1.00 41.40 92 LEU A O 1
ATOM 738 N N . ARG A 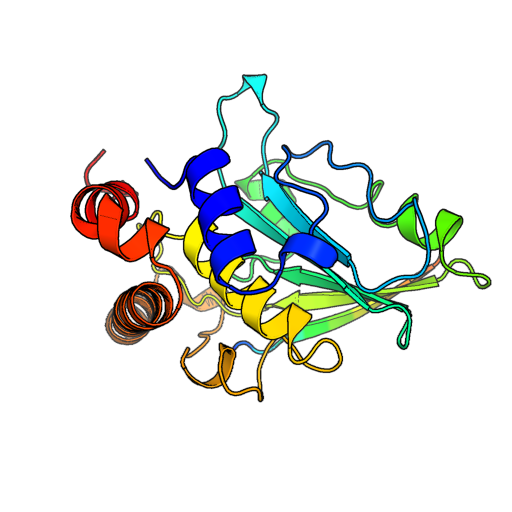1 93 ? -19.705 26.176 -6.481 1.00 37.79 93 ARG A N 1
ATOM 739 C CA A ARG A 1 93 ? -19.235 27.057 -5.414 0.50 37.54 93 ARG A CA 1
ATOM 740 C CA B ARG A 1 93 ? -19.232 27.057 -5.411 0.50 37.64 93 ARG A CA 1
ATOM 741 C C . ARG A 1 93 ? -19.831 26.619 -4.074 1.00 42.75 93 ARG A C 1
ATOM 742 O O . ARG A 1 93 ? -19.073 26.313 -3.162 1.00 43.58 93 ARG A O 1
ATOM 757 N N . ARG A 1 94 ? -21.195 26.535 -3.972 1.00 40.09 94 ARG A N 1
ATOM 758 C CA . ARG A 1 94 ? -21.888 26.113 -2.733 1.00 39.80 94 ARG A CA 1
ATOM 759 C C . ARG A 1 94 ? -21.351 24.788 -2.210 1.00 45.00 94 ARG A C 1
ATOM 760 O O . ARG A 1 94 ? -21.172 24.643 -1.008 1.00 44.84 94 ARG A O 1
ATOM 768 N N . SER A 1 95 ? -21.019 23.860 -3.126 1.00 42.57 95 SER A N 1
ATOM 769 C CA . SER A 1 95 ? -20.497 22.529 -2.823 1.00 41.59 95 SER A CA 1
ATOM 770 C C . SER A 1 95 ? -19.080 22.518 -2.265 1.00 44.87 95 SER A C 1
ATOM 771 O O . SER A 1 95 ? -18.844 21.837 -1.265 1.00 43.54 95 SER A O 1
ATOM 774 N N . ALA A 1 96 ? -18.129 23.219 -2.938 1.00 42.19 96 ALA A N 1
ATOM 775 C CA . ALA A 1 96 ? -16.714 23.340 -2.548 1.00 40.88 96 ALA A CA 1
ATOM 776 C C . ALA A 1 96 ? -16.563 24.118 -1.223 1.00 42.91 96 ALA A C 1
ATOM 777 O O . ALA A 1 96 ? -15.663 23.827 -0.438 1.00 39.07 96 ALA A O 1
ATOM 779 N N . LEU A 1 97 ? -17.483 25.082 -0.964 1.00 42.47 97 LEU A N 1
ATOM 780 C CA . LEU A 1 97 ? -17.505 25.873 0.271 1.00 43.50 97 LEU A CA 1
ATOM 781 C C . LEU A 1 97 ? -18.003 25.023 1.434 1.00 48.41 97 LEU A C 1
ATOM 782 O O . LEU A 1 97 ? -17.520 25.160 2.564 1.00 48.68 97 LEU A O 1
ATOM 787 N N . ALA A 1 98 ? -18.969 24.146 1.152 1.00 45.00 98 ALA A N 1
ATOM 788 C CA . ALA A 1 98 ? -19.587 23.312 2.166 1.00 44.95 98 ALA A CA 1
ATOM 789 C C . ALA A 1 98 ? -18.819 22.052 2.488 1.00 48.67 98 ALA A C 1
ATOM 790 O O . ALA A 1 98 ? -18.951 21.548 3.607 1.00 48.39 98 ALA A O 1
ATOM 792 N N . LEU A 1 99 ? -18.051 21.514 1.523 1.00 44.42 99 LEU A N 1
ATOM 793 C CA . LEU A 1 99 ? -17.406 20.215 1.705 1.00 44.17 99 LEU A CA 1
ATOM 794 C C . LEU A 1 99 ? -15.882 20.165 1.561 1.00 47.46 99 LEU A C 1
ATOM 795 O O . LEU A 1 99 ? -15.285 19.143 1.917 1.00 45.55 99 LEU A O 1
ATOM 800 N N . SER A 1 100 ? -15.259 21.216 1.007 1.00 45.18 100 SER A N 1
ATOM 801 C CA . SER A 1 100 ? -13.813 21.219 0.810 1.00 45.40 100 SER A CA 1
ATOM 802 C C . SER A 1 100 ? -13.107 22.181 1.784 1.00 52.81 100 SER A C 1
ATOM 803 O O . SER A 1 100 ? -13.482 23.355 1.865 1.00 51.83 100 SER A O 1
ATOM 806 N N . PRO A 1 101 ? -12.110 21.679 2.559 1.00 53.18 101 PRO A N 1
ATOM 807 C CA . PRO A 1 101 ? -11.398 22.554 3.518 1.00 53.29 101 PRO A CA 1
ATOM 808 C C . PRO A 1 101 ? -10.600 23.647 2.828 1.00 56.71 101 PRO A C 1
ATOM 809 O O . PRO A 1 101 ? -10.618 24.785 3.295 1.00 57.66 101 PRO A O 1
ATOM 813 N N . ASP A 1 102 ? -9.954 23.304 1.686 1.00 52.18 102 ASP A N 1
ATOM 814 C CA . ASP A 1 102 ? -9.170 24.205 0.832 1.00 51.14 102 ASP A CA 1
ATOM 815 C C . ASP A 1 102 ? -10.041 25.034 -0.119 1.00 52.20 102 ASP A C 1
ATOM 816 O O . ASP A 1 102 ? -9.515 25.835 -0.893 1.00 50.49 102 ASP A O 1
ATOM 821 N N . ARG A 1 103 ? -11.382 24.829 -0.058 1.00 48.27 103 ARG A N 1
ATOM 822 C CA . ARG A 1 103 ? -12.403 25.492 -0.884 1.00 46.78 103 ARG A CA 1
ATOM 823 C C . ARG A 1 103 ? -12.222 25.197 -2.395 1.00 46.76 103 ARG A C 1
ATOM 824 O O . ARG A 1 103 ? -12.707 25.956 -3.223 1.00 44.41 103 ARG A O 1
ATOM 832 N N . CYS A 1 104 ? -11.538 24.081 -2.733 1.00 44.60 104 CYS A N 1
ATOM 833 C CA . CYS A 1 104 ? -11.275 23.647 -4.099 1.00 45.70 104 CYS A CA 1
ATOM 834 C C . CYS A 1 104 ? -11.864 22.282 -4.396 1.00 50.91 104 CYS A C 1
ATOM 835 O O . CYS A 1 104 ? -11.821 21.382 -3.558 1.00 52.02 104 CYS A O 1
ATOM 838 N N . LEU A 1 105 ? -12.300 22.091 -5.637 1.00 45.65 105 LEU A N 1
ATOM 839 C CA . LEU A 1 105 ? -12.766 20.788 -6.101 1.00 43.79 105 LEU A CA 1
ATOM 840 C C . LEU A 1 105 ? -12.274 20.533 -7.514 1.00 45.98 105 LEU A C 1
ATOM 841 O O . LEU A 1 105 ? -11.789 21.452 -8.190 1.00 44.15 105 LEU A O 1
ATOM 846 N N . SER A 1 106 ? -12.381 19.276 -7.957 1.00 42.22 106 SER A N 1
ATOM 847 C CA . SER A 1 106 ? -12.049 18.922 -9.335 1.00 40.88 106 SER A CA 1
ATOM 848 C C . SER A 1 106 ? -13.376 18.675 -10.033 1.00 41.55 106 SER A C 1
ATOM 849 O O . SER A 1 106 ? -14.246 18.003 -9.490 1.00 39.39 106 SER A O 1
ATOM 852 N N . LEU A 1 107 ? -13.568 19.310 -11.173 1.00 37.98 107 LEU A N 1
ATOM 853 C CA . LEU A 1 107 ? -14.767 19.162 -11.970 1.00 38.14 107 LEU A CA 1
ATOM 854 C C . LEU A 1 107 ? -14.404 18.238 -13.119 1.00 38.69 107 LEU A C 1
ATOM 855 O O . LEU A 1 107 ? -13.551 18.588 -13.937 1.00 37.51 107 LEU A O 1
ATOM 860 N N . GLU A 1 108 ? -14.989 17.021 -13.139 1.00 33.76 108 GLU A N 1
ATOM 861 C CA . GLU A 1 108 ? -14.728 16.073 -14.214 1.00 33.09 108 GLU A CA 1
ATOM 862 C C . GLU A 1 108 ? -15.979 15.844 -15.072 1.00 36.99 108 GLU A C 1
ATOM 863 O O . GLU A 1 108 ? -17.043 15.552 -14.544 1.00 34.73 108 GLU A O 1
ATOM 869 N N . GLN A 1 109 ? -15.855 16.063 -16.391 1.00 35.45 109 GLN A N 1
ATOM 870 C CA . GLN A 1 109 ? -16.967 15.959 -17.337 1.00 34.51 109 GLN A CA 1
ATOM 871 C C . GLN A 1 109 ? -16.567 15.306 -18.642 1.00 36.79 109 GLN A C 1
ATOM 872 O O . GLN A 1 109 ? -15.408 15.366 -19.052 1.00 34.04 109 GLN A O 1
ATOM 878 N N . SER A 1 110 ? -17.570 14.724 -19.326 1.00 34.76 110 SER A N 1
ATOM 879 C CA . SER A 1 110 ? -17.403 14.065 -20.620 1.00 33.82 110 SER A CA 1
ATOM 880 C C . SER A 1 110 ? -17.193 15.083 -21.770 1.00 34.44 110 SER A C 1
ATOM 881 O O . SER A 1 110 ? -17.779 16.173 -21.763 1.00 28.87 110 SER A O 1
ATOM 884 N N . THR A 1 111 ? -16.443 14.647 -22.815 1.00 34.89 111 THR A N 1
ATOM 885 C CA . THR A 1 111 ? -16.202 15.409 -24.060 1.00 36.23 111 THR A CA 1
ATOM 886 C C . THR A 1 111 ? -16.797 14.616 -25.259 1.00 39.50 111 THR A C 1
ATOM 887 O O . THR A 1 111 ? -16.594 14.971 -26.425 1.00 35.96 111 THR A O 1
ATOM 891 N N . GLN A 1 112 ? -17.494 13.511 -24.937 1.00 38.26 112 GLN A N 1
ATOM 892 C CA . GLN A 1 112 ? -18.021 12.544 -25.889 1.00 36.75 112 GLN A CA 1
ATOM 893 C C . GLN A 1 112 ? -19.495 12.269 -25.708 1.00 38.97 112 GLN A C 1
ATOM 894 O O . GLN A 1 112 ? -20.001 12.194 -24.581 1.00 36.70 112 GLN A O 1
ATOM 900 N N . THR A 1 113 ? -20.198 12.122 -26.822 1.00 36.34 113 THR A N 1
ATOM 901 C CA . THR A 1 113 ? -21.606 11.760 -26.791 1.00 35.43 113 THR A CA 1
ATOM 902 C C . THR A 1 113 ? -21.730 10.238 -26.757 1.00 39.14 113 THR A C 1
ATOM 903 O O . THR A 1 113 ? -20.859 9.543 -27.264 1.00 37.96 113 THR A O 1
ATOM 907 N N . VAL A 1 114 ? -22.745 9.717 -26.052 1.00 36.96 114 VAL A N 1
ATOM 908 C CA . VAL A 1 114 ? -23.099 8.298 -26.049 1.00 35.54 114 VAL A CA 1
ATOM 909 C C . VAL A 1 114 ? -24.478 8.227 -26.712 1.00 35.77 114 VAL A C 1
ATOM 910 O O . VAL A 1 114 ? -24.955 7.164 -27.043 1.00 35.04 114 VAL A O 1
ATOM 914 N N . GLN A 1 115 ? -25.106 9.379 -26.878 1.00 32.12 115 GLN A N 1
ATOM 915 C CA . GLN A 1 115 ? -26.449 9.514 -27.359 1.00 31.47 115 GLN A CA 1
ATOM 916 C C . GLN A 1 115 ? -26.578 10.102 -28.759 1.00 38.66 115 GLN A C 1
ATOM 917 O O . GLN A 1 115 ? -25.925 11.096 -29.066 1.00 37.93 115 GLN A O 1
ATOM 923 N N . GLY A 1 116 ? -27.509 9.533 -29.547 1.00 37.52 116 GLY A N 1
ATOM 924 C CA . GLY A 1 116 ? -27.876 10.004 -30.882 1.00 35.37 116 GLY A CA 1
ATOM 925 C C . GLY A 1 116 ? -28.569 11.341 -30.777 1.00 39.20 116 GLY A C 1
ATOM 926 O O . GLY A 1 116 ? -29.240 11.601 -29.773 1.00 40.53 116 GLY A O 1
ATOM 927 N N . PRO A 1 117 ? -28.430 12.230 -31.790 1.00 35.20 117 PRO A N 1
ATOM 928 C CA . PRO A 1 117 ? -28.980 13.590 -31.656 1.00 35.51 117 PRO A CA 1
ATOM 929 C C . PRO A 1 117 ? -30.486 13.718 -31.509 1.00 41.83 117 PRO A C 1
ATOM 930 O O . PRO A 1 117 ? -30.974 14.768 -31.072 1.00 41.08 117 PRO A O 1
ATOM 934 N N . ASP A 1 118 ? -31.223 12.685 -31.930 1.00 41.83 118 ASP A N 1
ATOM 935 C CA . ASP A 1 118 ? -32.686 12.726 -31.899 1.00 42.36 118 ASP A CA 1
ATOM 936 C C . ASP A 1 118 ? -33.267 11.880 -30.773 1.00 45.80 118 ASP A C 1
ATOM 937 O O . ASP A 1 118 ? -34.475 11.883 -30.562 1.00 46.76 118 ASP A O 1
ATOM 942 N N . SER A 1 119 ? -32.395 11.169 -30.049 1.00 40.76 119 SER A N 1
ATOM 943 C CA . SER A 1 119 ? -32.777 10.321 -28.943 1.00 40.02 119 SER A CA 1
ATOM 944 C C . SER A 1 119 ? -33.278 11.097 -27.718 1.00 43.62 119 SER A C 1
ATOM 945 O O . SER A 1 119 ? -32.896 12.257 -27.487 1.00 42.66 119 SER A O 1
ATOM 948 N N . ALA A 1 120 ? -34.168 10.435 -26.948 1.00 39.53 120 ALA A N 1
ATOM 949 C CA . ALA A 1 120 ? -34.765 10.981 -25.734 1.00 38.70 120 ALA A CA 1
ATOM 950 C C . ALA A 1 120 ? -34.469 10.064 -24.536 1.00 40.97 120 ALA A C 1
ATOM 951 O O . ALA A 1 120 ? -35.183 10.087 -23.537 1.00 40.22 120 ALA A O 1
ATOM 953 N N . ALA A 1 121 ? -33.358 9.298 -24.641 1.00 37.03 121 ALA A N 1
ATOM 954 C CA . ALA A 1 121 ? -32.860 8.392 -23.619 1.00 35.42 121 ALA A CA 1
ATOM 955 C C . ALA A 1 121 ? -31.888 9.059 -22.638 1.00 35.70 121 ALA A C 1
ATOM 956 O O . ALA A 1 121 ? -31.323 8.332 -21.839 1.00 33.98 121 ALA A O 1
ATOM 958 N N . CYS A 1 122 ? -31.752 10.422 -22.630 1.00 34.36 122 CYS A N 1
ATOM 959 C CA . CYS A 1 122 ? -30.815 11.159 -21.736 1.00 35.80 122 CYS A CA 1
ATOM 960 C C . CYS A 1 122 ? -30.927 10.774 -20.251 1.00 39.50 122 CYS A C 1
ATOM 961 O O . CYS A 1 122 ? -29.907 10.473 -19.637 1.00 41.53 122 CYS A O 1
ATOM 964 N N . GLY A 1 123 ? -32.145 10.747 -19.721 1.00 34.38 123 GLY A N 1
ATOM 965 C CA . GLY A 1 123 ? -32.438 10.330 -18.351 1.00 33.69 123 GLY A CA 1
ATOM 966 C C . GLY A 1 123 ? -31.970 8.916 -18.068 1.00 36.00 123 GLY A C 1
ATOM 967 O O . GLY A 1 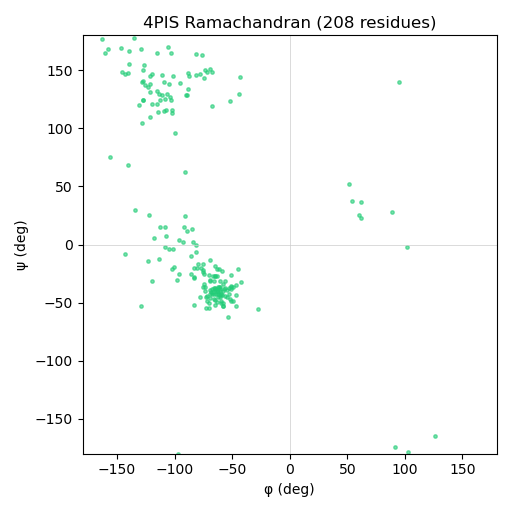123 ? -31.388 8.653 -17.023 1.00 37.38 123 GLY A O 1
ATOM 968 N N . LEU A 1 124 ? -32.150 8.019 -19.024 1.00 32.16 124 LEU A N 1
ATOM 969 C CA . LEU A 1 124 ? -31.742 6.621 -18.914 1.00 31.51 124 LEU A CA 1
ATOM 970 C C . LEU A 1 124 ? -30.208 6.403 -18.914 1.00 35.57 124 LEU A C 1
ATOM 971 O O . LEU A 1 124 ? -29.718 5.552 -18.167 1.00 35.03 124 LEU A O 1
ATOM 976 N N . PHE A 1 125 ? -29.475 7.127 -19.798 1.00 30.65 125 PHE A N 1
ATOM 977 C CA . PHE A 1 125 ? -28.002 7.151 -19.836 1.00 29.39 125 PHE A CA 1
ATOM 978 C C . PHE A 1 125 ? -27.475 7.731 -18.512 1.00 31.45 125 PHE A C 1
ATOM 979 O O . PHE A 1 125 ? -26.454 7.271 -18.027 1.00 32.65 125 PHE A O 1
ATOM 987 N N . CYS A 1 126 ? -28.172 8.720 -17.934 1.00 29.81 126 CYS A N 1
ATOM 988 C CA . CYS A 1 126 ? -27.821 9.276 -16.617 1.00 30.32 126 CYS A CA 1
ATOM 989 C C . CYS A 1 126 ? -27.923 8.201 -15.550 1.00 37.40 126 CYS A C 1
ATOM 990 O O . CYS A 1 126 ? -27.007 8.073 -14.732 1.00 38.47 126 CYS A O 1
ATOM 993 N N . CYS A 1 127 ? -28.971 7.339 -15.623 1.00 35.07 127 CYS A N 1
ATOM 994 C CA . CYS A 1 127 ? -29.113 6.212 -14.693 1.00 33.53 127 CYS A CA 1
ATOM 995 C C . CYS A 1 127 ? -27.940 5.271 -14.791 1.00 34.58 127 CYS A C 1
ATOM 996 O O . CYS A 1 127 ? -27.403 4.854 -13.762 1.00 31.71 127 CYS A O 1
ATOM 999 N N . MET A 1 128 ? -27.526 4.940 -16.034 1.00 31.65 128 MET A N 1
ATOM 1000 C CA . MET A 1 128 ? -26.408 4.019 -16.297 1.00 30.50 128 MET A CA 1
ATOM 1001 C C . MET A 1 128 ? -25.101 4.566 -15.742 1.00 36.14 128 MET A C 1
ATOM 1002 O O . MET A 1 128 ? -24.336 3.827 -15.105 1.00 35.65 128 MET A O 1
ATOM 1007 N N . PHE A 1 129 ? -24.857 5.864 -15.984 1.00 33.24 129 PHE A N 1
ATOM 1008 C CA . PHE A 1 129 ? -23.682 6.541 -15.454 1.00 32.98 129 PHE A CA 1
ATOM 1009 C C . PHE A 1 129 ? -23.710 6.475 -13.926 1.00 35.27 129 PHE A C 1
ATOM 1010 O O . PHE A 1 129 ? -22.678 6.157 -13.355 1.00 34.02 129 PHE A O 1
ATOM 1018 N N . LEU A 1 130 ? -24.858 6.810 -13.260 1.00 31.25 130 LEU A N 1
ATOM 1019 C CA . LEU A 1 130 ? -24.890 6.779 -11.785 1.00 30.26 130 LEU A CA 1
ATOM 1020 C C . LEU A 1 130 ? -24.657 5.392 -11.236 1.00 34.43 130 LEU A C 1
ATOM 1021 O O . LEU A 1 130 ? -24.061 5.288 -10.160 1.00 34.33 130 LEU A O 1
ATOM 1026 N N . HIS A 1 131 ? -25.001 4.323 -12.020 1.00 32.02 131 HIS A N 1
ATOM 1027 C CA . HIS A 1 131 ? -24.701 2.957 -11.626 1.00 32.72 131 HIS A CA 1
ATOM 1028 C C . HIS A 1 131 ? -23.180 2.816 -11.614 1.00 37.71 131 HIS A C 1
ATOM 1029 O O . HIS A 1 131 ? -22.624 2.265 -10.664 1.00 35.90 131 HIS A O 1
ATOM 1036 N N . ALA A 1 132 ? -22.508 3.291 -12.684 1.00 36.19 132 ALA A N 1
ATOM 1037 C CA . ALA A 1 132 ? -21.056 3.223 -12.804 1.00 36.69 132 ALA A CA 1
ATOM 1038 C C . ALA A 1 132 ? -20.387 4.084 -11.700 1.00 41.13 132 ALA A C 1
ATOM 1039 O O . ALA A 1 132 ? -19.368 3.683 -11.127 1.00 40.78 132 ALA A O 1
ATOM 1041 N N . PHE A 1 133 ? -20.989 5.243 -11.387 1.00 36.83 133 PHE A N 1
ATOM 1042 C CA . PHE A 1 133 ? -20.469 6.130 -10.365 1.00 37.78 133 PHE A CA 1
ATOM 1043 C C . PHE A 1 133 ? -20.561 5.537 -8.953 1.00 40.07 133 PHE A C 1
ATOM 1044 O O . PHE A 1 133 ? -19.588 5.642 -8.217 1.00 39.38 133 PHE A O 1
ATOM 1052 N N . VAL A 1 134 ? -21.675 4.881 -8.583 1.00 36.51 134 VAL A N 1
ATOM 1053 C CA . VAL A 1 134 ? -21.801 4.323 -7.228 1.00 35.30 134 VAL A CA 1
ATOM 1054 C C . VAL A 1 134 ? -20.969 3.065 -7.067 1.00 41.88 134 VAL A C 1
ATOM 1055 O O . VAL A 1 134 ? -20.624 2.716 -5.938 1.00 40.87 134 VAL A O 1
ATOM 1059 N N . HIS A 1 135 ? -20.625 2.385 -8.170 1.00 40.42 135 HIS A N 1
ATOM 1060 C CA . HIS A 1 135 ? -19.832 1.169 -8.038 1.00 41.12 135 HIS A CA 1
ATOM 1061 C C . HIS A 1 135 ? -18.346 1.427 -8.238 1.00 44.20 135 HIS A C 1
ATOM 1062 O O . HIS A 1 135 ? -17.540 0.668 -7.708 1.00 43.24 135 HIS A O 1
ATOM 1069 N N . TRP A 1 136 ? -17.967 2.493 -8.992 1.00 42.06 136 TRP A N 1
ATOM 1070 C CA . TRP A 1 136 ? -16.558 2.840 -9.249 1.00 41.44 136 TRP A CA 1
ATOM 1071 C C . TRP A 1 136 ? -16.407 4.355 -9.205 1.00 45.10 136 TRP A C 1
ATOM 1072 O O . TRP A 1 136 ? -16.189 4.987 -10.237 1.00 44.24 136 TRP A O 1
ATOM 1083 N N . PRO A 1 137 ? -16.555 4.974 -8.008 1.00 42.58 137 PRO A N 1
ATOM 1084 C CA . PRO A 1 137 ? -16.561 6.447 -7.942 1.00 41.53 137 PRO A CA 1
ATOM 1085 C C . PRO A 1 137 ? -15.226 7.133 -8.243 1.00 45.64 137 PRO A C 1
ATOM 1086 O O . PRO A 1 137 ? -15.210 8.339 -8.495 1.00 44.93 137 PRO A O 1
ATOM 1090 N N . ASP A 1 138 ? -14.129 6.367 -8.271 1.00 42.64 138 ASP A N 1
ATOM 1091 C CA . ASP A 1 138 ? -12.781 6.877 -8.546 1.00 42.49 138 ASP A CA 1
ATOM 1092 C C . ASP A 1 138 ? -12.510 7.015 -10.041 1.00 47.94 138 ASP A C 1
ATOM 1093 O O . ASP A 1 138 ? -11.644 7.786 -10.428 1.00 48.61 138 ASP A O 1
ATOM 1098 N N . ARG A 1 139 ? -13.288 6.300 -10.881 1.00 46.17 139 ARG A N 1
ATOM 1099 C CA . ARG A 1 139 ? -13.230 6.321 -12.351 1.00 45.77 139 ARG A CA 1
ATOM 1100 C C . ARG A 1 139 ? -14.590 5.876 -12.951 1.00 46.61 139 ARG A C 1
ATOM 1101 O O . ARG A 1 139 ? -14.733 4.741 -13.417 1.00 43.79 139 ARG A O 1
ATOM 1109 N N . PRO A 1 140 ? -15.617 6.765 -12.902 1.00 42.47 140 PRO A N 1
ATOM 1110 C CA . PRO A 1 140 ? -16.944 6.379 -13.408 1.00 41.66 140 PRO A CA 1
ATOM 1111 C C . PRO A 1 140 ? -17.177 6.574 -14.897 1.00 44.71 140 PRO A C 1
ATOM 1112 O O . PRO A 1 140 ? -18.067 5.925 -15.436 1.00 45.74 140 PRO A O 1
ATOM 1116 N N . MET A 1 141 ? -16.441 7.510 -15.531 1.00 38.50 141 MET A N 1
ATOM 1117 C CA . MET A 1 141 ? -16.585 7.918 -16.925 1.00 37.60 141 MET A CA 1
ATOM 1118 C C . MET A 1 141 ? -16.270 6.833 -17.941 1.00 41.03 141 MET A C 1
ATOM 1119 O O . MET A 1 141 ? -16.956 6.754 -18.959 1.00 40.44 141 MET A O 1
ATOM 1124 N N . ASP A 1 142 ? -15.258 5.998 -17.662 1.00 39.49 142 ASP A N 1
ATOM 1125 C CA . ASP A 1 142 ? -14.810 4.903 -18.515 1.00 40.86 142 ASP A CA 1
ATOM 1126 C C . ASP A 1 142 ? -13.941 3.967 -17.668 1.00 47.43 142 ASP A C 1
ATOM 1127 O O . ASP A 1 142 ? -13.712 4.246 -16.495 1.00 48.49 142 ASP A O 1
ATOM 1132 N N . GLY A 1 143 ? -13.480 2.867 -18.262 1.00 46.14 143 GLY A N 1
ATOM 1133 C CA . GLY A 1 143 ? -12.638 1.873 -17.602 1.00 46.69 143 GLY A CA 1
ATOM 1134 C C . GLY A 1 143 ? -13.283 1.179 -16.415 1.00 52.11 143 GLY A C 1
ATOM 1135 O O . GLY A 1 143 ? -12.607 0.924 -15.412 1.00 52.95 143 GLY A O 1
ATOM 1136 N N . ASN A 1 144 ? -14.613 0.918 -16.507 1.00 46.80 144 ASN A N 1
ATOM 1137 C CA . ASN A 1 144 ? -15.409 0.204 -15.509 1.00 45.76 144 ASN A CA 1
ATOM 1138 C C . ASN A 1 144 ? -16.476 -0.680 -16.213 1.00 47.76 144 ASN A C 1
ATOM 1139 O O . ASN A 1 144 ? -16.979 -0.269 -17.262 1.00 46.99 144 ASN A O 1
ATOM 1144 N N . PRO A 1 145 ? -16.831 -1.864 -15.637 1.00 43.41 145 PRO A N 1
ATOM 1145 C CA . PRO A 1 145 ? -17.812 -2.771 -16.274 1.00 42.69 145 PRO A CA 1
ATOM 1146 C C . PRO A 1 145 ? -19.068 -2.171 -16.909 1.00 44.32 145 PRO A C 1
ATOM 1147 O O . PRO A 1 145 ? -19.536 -2.710 -17.913 1.00 44.13 145 PRO A O 1
ATOM 1151 N N . THR A 1 146 ? -19.585 -1.060 -16.367 1.00 39.51 146 THR A N 1
ATOM 1152 C CA . THR A 1 146 ? -20.799 -0.390 -16.848 1.00 39.21 146 THR A CA 1
ATOM 1153 C C . THR A 1 146 ? -20.524 0.556 -18.033 1.00 45.08 146 THR A C 1
ATOM 1154 O O . THR A 1 146 ? -21.216 0.484 -19.057 1.00 45.71 146 THR A O 1
ATOM 1158 N N . MET A 1 147 ? -19.554 1.467 -17.887 1.00 40.76 147 MET A N 1
ATOM 1159 C CA . MET A 1 147 ? -19.259 2.414 -18.968 1.00 38.94 147 MET A CA 1
ATOM 1160 C C . MET A 1 147 ? -18.462 1.764 -20.106 1.00 40.42 147 MET A C 1
ATOM 1161 O O . MET A 1 147 ? -18.552 2.259 -21.219 1.00 37.98 147 MET A O 1
ATOM 1166 N N . ASN A 1 148 ? -17.775 0.614 -19.854 1.00 38.59 148 ASN A N 1
ATOM 1167 C CA . ASN A 1 148 ? -17.070 -0.176 -20.880 1.00 40.01 148 ASN A CA 1
ATOM 1168 C C . ASN A 1 148 ? -18.049 -0.770 -21.917 1.00 45.21 148 ASN A C 1
ATOM 1169 O O . ASN A 1 148 ? -17.623 -1.184 -22.997 1.00 44.89 148 ASN A O 1
ATOM 1174 N N . LEU A 1 149 ? -19.348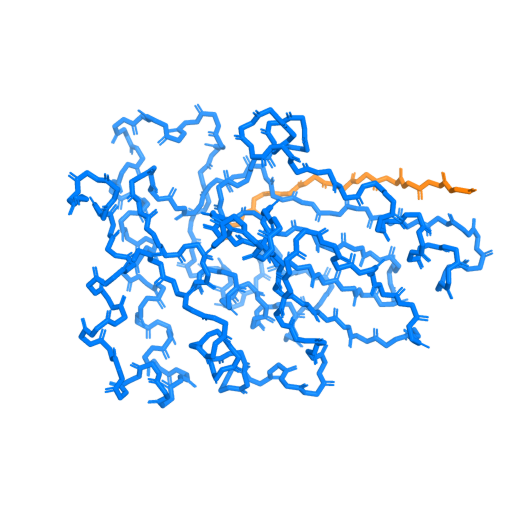 -0.838 -21.555 1.00 42.35 149 LEU A N 1
ATOM 1175 C CA . LEU A 1 149 ? -20.454 -1.321 -22.377 1.00 41.70 149 LEU A CA 1
ATOM 1176 C C . LEU A 1 149 ? -20.818 -0.286 -23.437 1.00 44.44 149 LEU A C 1
ATOM 1177 O O . LEU A 1 149 ? -21.366 -0.641 -24.471 1.00 43.73 149 LEU A O 1
ATOM 1182 N N . LEU A 1 150 ? -20.529 0.988 -23.185 1.00 41.43 150 LEU A N 1
ATOM 1183 C CA . LEU A 1 150 ? -20.835 2.046 -24.142 1.00 40.54 150 LEU A CA 1
ATOM 1184 C C . LEU A 1 150 ? -19.550 2.497 -24.876 1.00 44.82 150 LEU A C 1
ATOM 1185 O O . LEU A 1 150 ? -18.426 2.157 -24.460 1.00 45.38 150 LEU A O 1
ATOM 1190 N N . THR A 1 151 ? -19.737 3.222 -25.988 1.00 39.05 151 THR A N 1
ATOM 1191 C CA . THR A 1 151 ? -18.676 3.732 -26.850 1.00 38.46 151 THR A CA 1
ATOM 1192 C C . THR A 1 151 ? -18.929 5.220 -27.045 1.00 38.27 151 THR A C 1
ATOM 1193 O O . THR A 1 151 ? -19.855 5.611 -27.760 1.00 35.75 151 THR A O 1
ATOM 1197 N N . GLY A 1 152 ? -18.133 6.037 -26.371 1.00 35.96 152 GLY A N 1
ATOM 1198 C CA . GLY A 1 152 ? -18.245 7.480 -26.521 1.00 35.76 152 GLY A CA 1
ATOM 1199 C C . GLY A 1 152 ? -17.655 7.932 -27.845 1.00 42.62 152 GLY A C 1
ATOM 1200 O O . GLY A 1 152 ? -16.663 7.373 -28.323 1.00 42.20 152 GLY A O 1
ATOM 1201 N N . VAL A 1 153 ? -18.268 8.927 -28.463 1.00 41.61 153 VAL A N 1
ATOM 1202 C CA . VAL A 1 153 ? -17.725 9.487 -29.691 1.00 42.33 153 VAL A CA 1
ATOM 1203 C C . VAL A 1 153 ? -17.484 10.958 -29.456 1.00 47.10 153 VAL A C 1
ATOM 1204 O O . VAL A 1 153 ? -18.300 11.582 -28.772 1.00 46.05 153 VAL A O 1
ATOM 1208 N N . PRO A 1 154 ? -16.411 11.557 -30.043 1.00 43.78 154 PRO A N 1
ATOM 1209 C CA . PRO A 1 154 ? -16.206 13.001 -29.869 1.00 42.09 154 PRO A CA 1
ATOM 1210 C C . PRO A 1 154 ? -17.520 13.779 -30.040 1.00 42.70 154 PRO A C 1
ATOM 1211 O O . PRO A 1 154 ? -18.250 13.520 -31.002 1.00 40.94 154 PRO A O 1
ATOM 1215 N N . ASN A 1 155 ? -17.853 14.668 -29.070 1.00 39.59 155 ASN A N 1
ATOM 1216 C CA . ASN A 1 155 ? -19.072 15.507 -29.072 1.00 40.04 155 ASN A CA 1
ATOM 1217 C C . ASN A 1 155 ? -19.261 16.269 -30.391 1.00 45.05 155 ASN A C 1
ATOM 1218 O O . ASN A 1 155 ? -20.406 16.503 -30.815 1.00 44.41 155 ASN A O 1
ATOM 1223 N N . GLY A 1 156 ? -18.139 16.721 -30.971 1.00 43.32 156 GLY A N 1
ATOM 1224 C CA . GLY A 1 156 ? -18.107 17.494 -32.213 1.00 43.22 156 GLY A CA 1
ATOM 1225 C C . GLY A 1 156 ? -18.669 16.751 -33.416 1.00 46.84 156 GLY A C 1
ATOM 1226 O O . GLY A 1 156 ? -19.039 17.371 -34.417 1.00 46.36 156 GLY A O 1
ATOM 1227 N N . MET A 1 157 ? -18.711 15.420 -33.319 1.00 43.69 157 MET A N 1
ATOM 1228 C CA . MET A 1 157 ? -19.215 14.502 -34.342 1.00 45.11 157 MET A CA 1
ATOM 1229 C C . MET A 1 157 ? -20.715 14.156 -34.137 1.00 52.09 157 MET A C 1
ATOM 1230 O O . MET A 1 157 ? -21.253 13.379 -34.920 1.00 52.38 157 MET A O 1
ATOM 1235 N N . LEU A 1 158 ? -21.394 14.742 -33.111 1.00 50.68 158 LEU A N 1
ATOM 1236 C CA . LEU A 1 158 ? -22.799 14.434 -32.775 1.00 51.05 158 LEU A CA 1
ATOM 1237 C C . LEU A 1 158 ? -23.789 14.401 -33.980 1.00 54.73 158 LEU A C 1
ATOM 1238 O O . LEU A 1 158 ? -24.640 13.505 -34.047 1.00 53.42 158 LEU A O 1
ATOM 1243 N N . GLN A 1 159 ? -23.682 15.372 -34.903 1.00 50.51 159 GLN A N 1
ATOM 1244 C CA . GLN A 1 159 ? -24.577 15.483 -36.053 1.00 49.71 159 GLN A CA 1
ATOM 1245 C C . GLN A 1 159 ? -24.056 14.762 -37.306 1.00 51.33 159 GLN A C 1
ATOM 1246 O O . GLN A 1 159 ? -24.611 14.982 -38.377 1.00 51.50 159 GLN A O 1
ATOM 1252 N N . SER A 1 160 ? -23.046 13.867 -37.188 1.00 46.99 160 SER A N 1
ATOM 1253 C CA . SER A 1 160 ? -22.456 13.205 -38.365 1.00 46.35 160 SER A CA 1
ATOM 1254 C C . SER A 1 160 ? -22.924 11.755 -38.626 1.00 51.14 160 SER A C 1
ATOM 1255 O O . SER A 1 160 ? -23.060 10.988 -37.674 1.00 49.98 160 SER A O 1
ATOM 1258 N N . PRO A 1 161 ? -23.047 11.364 -39.933 1.00 46.91 161 PRO A N 1
ATOM 1259 C CA . PRO A 1 161 ? -23.500 10.000 -40.283 1.00 46.00 161 PRO A CA 1
ATOM 1260 C C . PRO A 1 161 ? -22.646 8.829 -39.807 1.00 46.46 161 PRO A C 1
ATOM 1261 O O . PRO A 1 161 ? -23.196 7.759 -39.515 1.00 45.22 161 PRO A O 1
ATOM 1265 N N . GLN A 1 162 ? -21.316 8.992 -39.801 1.00 41.06 162 GLN A N 1
ATOM 1266 C CA . GLN A 1 162 ? -20.365 7.915 -39.456 1.00 41.34 162 GLN A CA 1
ATOM 1267 C C . GLN A 1 162 ? -20.573 7.356 -38.050 1.00 44.60 162 GLN A C 1
ATOM 1268 O O . GLN A 1 162 ? -20.148 6.227 -37.778 1.00 40.83 162 GLN A O 1
ATOM 1274 N N . VAL A 1 163 ? -21.207 8.155 -37.153 1.00 44.40 163 VAL A N 1
ATOM 1275 C CA . VAL A 1 163 ? -21.372 7.758 -35.754 1.00 45.45 163 VAL A CA 1
ATOM 1276 C C . VAL A 1 163 ? -22.784 7.196 -35.387 1.00 50.30 163 VAL A C 1
ATOM 1277 O O . VAL A 1 163 ? -22.840 6.510 -34.368 1.00 51.36 163 VAL A O 1
ATOM 1281 N N . LEU A 1 164 ? -23.885 7.433 -36.170 1.00 46.17 164 LEU A N 1
ATOM 1282 C CA . LEU A 1 164 ? -25.214 6.857 -35.824 1.00 44.36 164 LEU A CA 1
ATOM 1283 C C . LEU A 1 164 ? -25.168 5.343 -35.511 1.00 49.14 164 LEU A C 1
ATOM 1284 O O . LEU A 1 164 ? -25.620 4.966 -34.431 1.00 49.95 164 LEU A O 1
ATOM 1289 N N . PRO A 1 165 ? -24.531 4.470 -36.334 1.00 44.53 165 PRO A N 1
ATOM 1290 C CA . PRO A 1 165 ? -24.446 3.044 -35.957 1.00 43.93 165 PRO A CA 1
ATOM 1291 C C . PRO A 1 165 ? -23.916 2.783 -34.534 1.00 47.24 165 PRO A C 1
ATOM 1292 O O . PRO A 1 165 ? -24.412 1.885 -33.831 1.00 47.16 165 PRO A O 1
ATOM 1296 N N . THR A 1 166 ? -22.926 3.590 -34.102 1.00 41.46 166 THR A N 1
ATOM 1297 C CA . THR A 1 166 ? -22.347 3.527 -32.769 1.00 39.71 166 THR A CA 1
ATOM 1298 C C . THR A 1 166 ? -23.339 4.063 -31.709 1.00 40.25 166 THR A C 1
ATOM 1299 O O . THR A 1 166 ? -23.447 3.457 -30.656 1.00 40.45 166 THR A O 1
ATOM 1303 N N . LEU A 1 167 ? -24.008 5.205 -31.972 1.00 36.54 167 LEU A N 1
ATOM 1304 C CA . LEU A 1 167 ? -24.931 5.850 -31.019 1.00 36.83 167 LEU A CA 1
ATOM 1305 C C . LEU A 1 167 ? -26.208 5.036 -30.815 1.00 43.42 167 LEU A C 1
ATOM 1306 O O . LEU A 1 167 ? -26.728 5.023 -29.694 1.00 43.38 167 LEU A O 1
ATOM 1311 N N . ARG A 1 168 ? -26.644 4.286 -31.867 1.00 39.94 168 ARG A N 1
ATOM 1312 C CA . ARG A 1 168 ? -27.777 3.357 -31.843 1.00 39.51 168 ARG A CA 1
ATOM 1313 C C . ARG A 1 168 ? -27.389 2.107 -31.048 1.00 43.34 168 ARG A C 1
ATOM 1314 O O . ARG A 1 168 ? -28.156 1.664 -30.195 1.00 44.68 168 ARG A O 1
ATOM 1322 N N . ARG A 1 169 ? -26.194 1.557 -31.291 1.00 37.83 169 ARG A N 1
ATOM 1323 C CA . ARG A 1 169 ? -25.727 0.388 -30.553 1.00 37.47 169 ARG A CA 1
ATOM 1324 C C . ARG A 1 169 ? -25.642 0.738 -29.052 1.00 43.75 169 ARG A C 1
ATOM 1325 O O . ARG A 1 169 ? -26.017 -0.092 -28.215 1.00 44.69 169 ARG A O 1
ATOM 1333 N N . ASN A 1 170 ? -25.207 1.987 -28.721 1.00 39.63 170 ASN A N 1
ATOM 1334 C CA . ASN A 1 170 ? -25.142 2.462 -27.332 1.00 38.99 170 ASN A CA 1
ATOM 1335 C C . ASN A 1 170 ? -26.539 2.388 -26.676 1.00 40.46 170 ASN A C 1
ATOM 1336 O O . ASN A 1 170 ? -26.661 1.853 -25.578 1.00 39.11 170 ASN A O 1
ATOM 1341 N N . GLN A 1 171 ? -27.558 2.940 -27.362 1.00 38.00 171 GLN A N 1
ATOM 1342 C CA . GLN A 1 171 ? -28.960 2.996 -26.963 1.00 37.66 171 GLN A CA 1
ATOM 1343 C C . GLN A 1 171 ? -29.570 1.589 -26.771 1.00 44.95 171 GLN A C 1
ATOM 1344 O O . GLN A 1 171 ? -30.309 1.395 -25.803 1.00 45.64 171 GLN A O 1
ATOM 1350 N N . GLU A 1 172 ? -29.225 0.608 -27.654 1.00 41.48 172 GLU A N 1
ATOM 1351 C CA . GLU A 1 172 ? -29.634 -0.800 -27.532 1.00 40.87 172 GLU A CA 1
ATOM 1352 C C . GLU A 1 172 ? -28.942 -1.464 -26.344 1.00 45.30 172 GLU A C 1
ATOM 1353 O O . GLU A 1 172 ? -29.554 -2.307 -25.685 1.00 43.66 172 GLU A O 1
ATOM 1359 N N . LYS A 1 173 ? -27.643 -1.141 -26.104 1.00 42.82 173 LYS A N 1
ATOM 1360 C CA . LYS A 1 173 ? -26.920 -1.750 -24.985 1.00 42.38 173 LYS A CA 1
ATOM 1361 C C . LYS A 1 173 ? -27.350 -1.136 -23.658 1.00 43.55 173 LYS A C 1
ATOM 1362 O O . LYS A 1 173 ? -27.197 -1.783 -22.619 1.00 43.65 173 LYS A O 1
ATOM 1368 N N . LEU A 1 174 ? -27.880 0.110 -23.712 1.00 36.16 174 LEU A N 1
ATOM 1369 C CA . LEU A 1 174 ? -28.411 0.835 -22.576 1.00 35.25 174 LEU A CA 1
ATOM 1370 C C . LEU A 1 174 ? -29.647 0.068 -22.083 1.00 40.44 174 LEU A C 1
ATOM 1371 O O . LEU A 1 174 ? -29.737 -0.241 -20.903 1.00 40.84 174 LEU A O 1
ATOM 1376 N N . TYR A 1 175 ? -30.586 -0.227 -23.008 1.00 36.85 175 TYR A N 1
ATOM 1377 C CA . TYR A 1 175 ? -31.827 -0.938 -22.723 1.00 36.50 175 TYR A CA 1
ATOM 1378 C C . TYR A 1 175 ? -31.532 -2.289 -22.121 1.00 41.24 175 TYR A C 1
ATOM 1379 O O . TYR A 1 175 ? -31.979 -2.548 -21.012 1.00 41.37 175 TYR A O 1
ATOM 1388 N N . ARG A 1 176 ? -30.684 -3.090 -22.796 1.00 38.31 176 ARG A N 1
ATOM 1389 C CA . ARG A 1 176 ? -30.245 -4.410 -22.371 1.00 38.79 176 ARG A CA 1
ATOM 1390 C C . ARG A 1 176 ? -29.678 -4.374 -20.958 1.00 43.79 176 ARG A C 1
ATOM 1391 O O . ARG A 1 176 ? -29.979 -5.274 -20.164 1.00 43.68 176 ARG A O 1
ATOM 1399 N N . PHE A 1 177 ? -28.851 -3.333 -20.641 1.00 39.57 177 PHE A N 1
ATOM 1400 C CA . PHE A 1 177 ? -28.245 -3.185 -19.310 1.00 37.22 177 PHE A CA 1
ATOM 1401 C C . PHE A 1 177 ? -29.318 -2.943 -18.250 1.00 37.20 177 PHE A C 1
ATOM 1402 O O . PHE A 1 177 ? -29.282 -3.553 -17.184 1.00 35.82 177 PHE A O 1
ATOM 1410 N N . LEU A 1 178 ? -30.233 -2.023 -18.541 1.00 33.29 178 LEU A N 1
ATOM 1411 C CA . LEU A 1 178 ? -31.307 -1.654 -17.639 1.00 33.46 178 LEU A CA 1
ATOM 1412 C C . LEU A 1 178 ? -32.315 -2.783 -17.411 1.00 41.54 178 LEU A C 1
ATOM 1413 O O . LEU A 1 178 ? -32.711 -3.003 -16.268 1.00 41.06 178 LEU A O 1
ATOM 1418 N N . ALA A 1 179 ? -32.673 -3.526 -18.474 1.00 40.10 179 ALA A N 1
ATOM 1419 C CA . ALA A 1 179 ? -33.565 -4.681 -18.396 1.00 41.56 179 ALA A CA 1
ATOM 1420 C C . ALA A 1 179 ? -32.934 -5.749 -17.504 1.00 47.87 179 ALA A C 1
ATOM 1421 O O . ALA A 1 179 ? -33.627 -6.363 -16.706 1.00 48.16 179 ALA A O 1
ATOM 1423 N N . HIS A 1 180 ? -31.608 -5.898 -17.568 1.00 45.81 180 HIS A N 1
ATOM 1424 C CA . HIS A 1 180 ? -30.878 -6.825 -16.721 1.00 46.53 180 HIS A CA 1
ATOM 1425 C C . HIS A 1 180 ? -30.884 -6.444 -15.226 1.00 49.39 180 HIS A C 1
ATOM 1426 O O . HIS A 1 180 ? -30.971 -7.340 -14.395 1.00 49.01 180 HIS A O 1
ATOM 1433 N N . HIS A 1 181 ? -30.781 -5.140 -14.886 1.00 46.01 181 HIS A N 1
ATOM 1434 C CA . HIS A 1 181 ? -30.673 -4.646 -13.503 1.00 45.69 181 HIS A CA 1
ATOM 1435 C C . HIS A 1 181 ? -31.927 -4.040 -12.847 1.00 46.91 181 HIS A C 1
ATOM 1436 O O . HIS A 1 181 ? -31.969 -3.915 -11.618 1.00 47.17 181 HIS A O 1
ATOM 1443 N N . SER A 1 182 ? -32.899 -3.604 -13.635 1.00 41.71 182 SER A N 1
ATOM 1444 C CA . SER A 1 182 ? -34.065 -2.911 -13.093 1.00 41.34 182 SER A CA 1
ATOM 1445 C C . SER A 1 182 ? -35.449 -3.554 -13.382 1.00 46.55 182 SER A C 1
ATOM 1446 O O . SER A 1 182 ? -35.978 -3.421 -14.500 1.00 45.72 182 SER A O 1
ATOM 1449 N N . PRO A 1 183 ? -36.086 -4.115 -12.312 1.00 43.07 183 PRO A N 1
ATOM 1450 C CA . PRO A 1 183 ? -37.462 -4.650 -12.448 1.00 42.84 183 PRO A CA 1
ATOM 1451 C C . PRO A 1 183 ? -38.453 -3.612 -12.941 1.00 45.66 183 PRO A C 1
ATOM 1452 O O . PRO A 1 183 ? -39.333 -3.959 -13.718 1.00 45.72 183 PRO A O 1
ATOM 1456 N N . TYR A 1 184 ? -38.318 -2.341 -12.483 1.00 41.90 184 TYR A N 1
ATOM 1457 C CA . TYR A 1 184 ? -39.186 -1.237 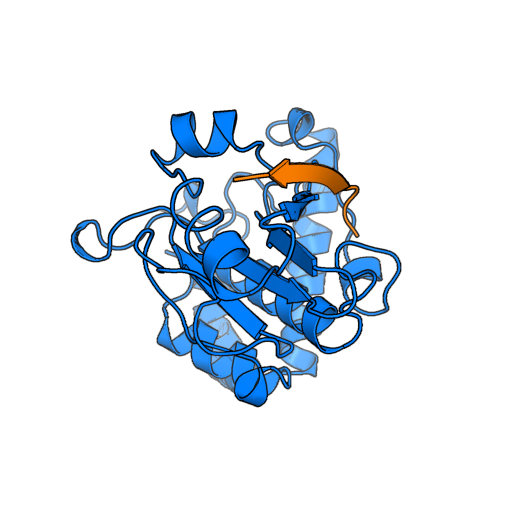-12.910 1.00 40.53 184 TYR A CA 1
ATOM 1458 C C . TYR A 1 184 ? -39.065 -1.026 -14.428 1.00 45.70 184 TYR A C 1
ATOM 1459 O O . TYR A 1 184 ? -40.076 -0.782 -15.087 1.00 46.33 184 TYR A O 1
ATOM 1468 N N . PHE A 1 185 ? -37.819 -1.069 -14.973 1.00 41.25 185 PHE A N 1
ATOM 1469 C CA . PHE A 1 185 ? -37.581 -0.907 -16.408 1.00 38.87 185 PHE A CA 1
ATOM 1470 C C . PHE A 1 185 ? -38.272 -2.061 -17.129 1.00 42.99 185 PHE A C 1
ATOM 1471 O O . PHE A 1 185 ? -39.038 -1.801 -18.027 1.00 41.33 185 PHE A O 1
ATOM 1479 N N . ARG A 1 186 ? -38.057 -3.313 -16.685 1.00 43.03 186 ARG A N 1
ATOM 1480 C CA . ARG A 1 186 ? -38.695 -4.516 -17.250 1.00 42.61 186 ARG A CA 1
ATOM 1481 C C . ARG A 1 186 ? -40.219 -4.409 -17.339 1.00 47.43 186 ARG A C 1
ATOM 1482 O O . ARG A 1 186 ? -40.788 -4.675 -18.403 1.00 47.86 186 ARG A O 1
ATOM 1490 N N . SER A 1 187 ? -40.863 -3.947 -16.247 1.00 44.10 187 SER A N 1
ATOM 1491 C CA . SER A 1 187 ? -42.314 -3.749 -16.143 1.00 44.09 187 SER A CA 1
ATOM 1492 C C . SER A 1 187 ? -42.879 -2.693 -17.102 1.00 48.99 187 SER A C 1
ATOM 1493 O O . SER A 1 187 ? -43.971 -2.884 -17.649 1.00 48.29 187 SER A O 1
ATOM 1496 N N . HIS A 1 188 ? -42.154 -1.565 -17.284 1.00 45.49 188 HIS A N 1
ATOM 1497 C CA . HIS A 1 188 ? -42.606 -0.445 -18.109 1.00 43.93 188 HIS A CA 1
ATOM 1498 C C . HIS A 1 188 ? -41.831 -0.324 -19.430 1.00 46.06 188 HIS A C 1
ATOM 1499 O O . HIS A 1 188 ? -41.934 0.705 -20.101 1.00 44.95 188 HIS A O 1
ATOM 1506 N N . ARG A 1 189 ? -41.100 -1.381 -19.810 1.00 41.50 189 ARG A N 1
ATOM 1507 C CA . ARG A 1 189 ? -40.193 -1.432 -20.953 1.00 41.74 189 ARG A CA 1
ATOM 1508 C C . ARG A 1 189 ? -40.766 -0.855 -22.259 1.00 51.25 189 ARG A C 1
ATOM 1509 O O . ARG A 1 189 ? -40.123 0.052 -22.818 1.00 52.04 189 ARG A O 1
ATOM 1517 N N . ALA A 1 190 ? -41.965 -1.317 -22.711 1.00 48.03 190 ALA A N 1
ATOM 1518 C CA . ALA A 1 190 ? -42.613 -0.828 -23.932 1.00 47.82 190 ALA A CA 1
ATOM 1519 C C . ALA A 1 190 ? -42.840 0.672 -23.937 1.00 50.83 190 ALA A C 1
ATOM 1520 O O . ALA A 1 190 ? -42.588 1.307 -24.960 1.00 50.78 190 ALA A O 1
ATOM 1522 N N . ALA A 1 191 ? -43.326 1.243 -22.817 1.00 45.96 191 ALA A N 1
ATOM 1523 C CA . ALA A 1 191 ? -43.588 2.683 -22.710 1.00 45.08 191 ALA A CA 1
ATOM 1524 C C . ALA A 1 191 ? -42.281 3.492 -22.568 1.00 48.62 191 ALA A C 1
ATOM 1525 O O . ALA A 1 191 ? -42.210 4.624 -23.052 1.00 47.41 191 ALA A O 1
ATOM 1527 N N . ILE A 1 192 ? -41.267 2.917 -21.883 1.00 44.76 192 ILE A N 1
ATOM 1528 C CA . ILE A 1 192 ? -39.962 3.560 -21.681 1.00 44.59 192 ILE A CA 1
ATOM 1529 C C . ILE A 1 192 ? -39.191 3.623 -23.009 1.00 46.99 192 ILE A C 1
ATOM 1530 O O . ILE A 1 192 ? -38.817 4.711 -23.404 1.00 45.03 192 ILE A O 1
ATOM 1535 N N . GLU A 1 193 ? -39.003 2.469 -23.700 1.00 44.87 193 GLU A N 1
ATOM 1536 C CA . GLU A 1 193 ? -38.312 2.358 -24.993 1.00 44.95 193 GLU A CA 1
ATOM 1537 C C . GLU A 1 193 ? -38.941 3.205 -26.075 1.00 52.49 193 GLU A C 1
ATOM 1538 O O . GLU A 1 193 ? -38.209 3.735 -26.908 1.00 53.17 193 GLU A O 1
ATOM 1544 N N . HIS A 1 194 ? -40.278 3.371 -26.042 1.00 50.15 194 HIS A N 1
ATOM 1545 C CA . HIS A 1 194 ? -41.005 4.190 -27.009 1.00 50.59 194 HIS A CA 1
ATOM 1546 C C . HIS A 1 194 ? -40.878 5.685 -26.721 1.00 53.53 194 HIS A C 1
ATOM 1547 O O . HIS A 1 194 ? -40.684 6.452 -27.671 1.00 56.15 194 HIS A O 1
ATOM 1554 N N . ALA A 1 195 ? -41.038 6.120 -25.447 1.00 45.78 195 ALA A N 1
ATOM 1555 C CA . ALA A 1 195 ? -40.980 7.551 -25.113 1.00 43.98 195 ALA A CA 1
ATOM 1556 C C . ALA A 1 195 ? -39.543 8.150 -25.112 1.00 46.88 195 ALA A C 1
ATOM 1557 O O . ALA A 1 195 ? -39.395 9.381 -25.154 1.00 46.06 195 ALA A O 1
ATOM 1559 N N . THR A 1 196 ? -38.511 7.274 -25.063 1.00 42.29 196 THR A N 1
ATOM 1560 C CA . THR A 1 196 ? -37.089 7.636 -25.045 1.00 42.76 196 THR A CA 1
ATOM 1561 C C . THR A 1 196 ? -36.376 7.196 -26.351 1.00 47.07 196 THR A C 1
ATOM 1562 O O . THR A 1 196 ? -35.132 7.126 -26.384 1.00 46.28 196 THR A O 1
ATOM 1566 N N . ALA A 1 197 ? -37.173 6.868 -27.398 1.00 43.27 197 ALA A N 1
ATOM 1567 C CA . ALA A 1 197 ? -36.731 6.353 -28.705 1.00 43.13 197 ALA A CA 1
ATOM 1568 C C . ALA A 1 197 ? -35.516 7.068 -29.300 1.00 43.21 197 ALA A C 1
ATOM 1569 O O . ALA A 1 197 ? -35.386 8.274 -29.157 1.00 40.47 197 ALA A O 1
ATOM 1571 N N . PHE A 1 198 ? -34.649 6.317 -29.975 1.00 41.71 198 PHE A N 1
ATOM 1572 C CA . PHE A 1 198 ? -33.477 6.839 -30.674 1.00 42.94 198 PHE A CA 1
ATOM 1573 C C . PHE A 1 198 ? -33.827 8.005 -31.613 1.00 49.75 198 PHE A C 1
ATOM 1574 O O . PHE A 1 198 ? -33.045 8.948 -31.734 1.00 49.23 198 PHE A O 1
ATOM 1582 N N . ASP A 1 199 ? -35.023 7.942 -32.248 1.00 47.70 199 ASP A N 1
ATOM 1583 C CA . ASP A 1 199 ? -35.555 8.893 -33.231 1.00 47.81 199 ASP A CA 1
ATOM 1584 C C . ASP A 1 199 ? -36.694 9.788 -32.715 1.00 51.16 199 ASP A C 1
ATOM 1585 O O . ASP A 1 199 ? -37.252 10.565 -33.497 1.00 52.06 199 ASP A O 1
ATOM 1590 N N . LYS A 1 200 ? -36.985 9.729 -31.401 1.00 45.91 200 LYS A N 1
ATOM 1591 C CA . LYS A 1 200 ? -38.080 10.419 -30.717 1.00 45.14 200 LYS A CA 1
ATOM 1592 C C . LYS A 1 200 ? -38.209 11.931 -31.008 1.00 52.20 200 LYS A C 1
ATOM 1593 O O . LYS A 1 200 ? -39.346 12.422 -31.072 1.00 51.87 200 LYS A O 1
ATOM 1599 N N . MET A 1 201 ? -37.088 12.669 -31.176 1.00 50.02 201 MET A N 1
ATOM 1600 C CA . MET A 1 201 ? -37.181 14.114 -31.448 1.00 50.58 201 MET A CA 1
ATOM 1601 C C . MET A 1 201 ? -37.729 14.421 -32.853 1.00 54.82 201 MET A C 1
ATOM 1602 O O . MET A 1 201 ? -38.361 15.469 -33.050 1.00 54.68 201 MET A O 1
ATOM 1607 N N . LYS A 1 202 ? -37.544 13.479 -33.798 1.00 52.27 202 LYS A N 1
ATOM 1608 C CA . LYS A 1 202 ? -38.086 13.571 -35.161 1.00 53.31 202 LYS A CA 1
ATOM 1609 C C . LYS A 1 202 ? -39.563 13.084 -35.188 1.00 60.21 202 LYS A C 1
ATOM 1610 O O . LYS A 1 202 ? -40.358 13.568 -35.996 1.00 60.29 202 LYS A O 1
ATOM 1616 N N . GLN A 1 203 ? -39.927 12.164 -34.265 1.00 58.04 203 GLN A N 1
ATOM 1617 C CA . GLN A 1 203 ? -41.273 11.597 -34.130 1.00 58.26 203 GLN A CA 1
ATOM 1618 C C . GLN A 1 203 ? -42.194 12.390 -33.156 1.00 62.09 203 GLN A C 1
ATOM 1619 O O . GLN A 1 203 ? -43.144 11.813 -32.619 1.00 61.92 203 GLN A O 1
ATOM 1625 N N . LEU A 1 204 ? -41.925 13.704 -32.941 1.00 57.57 204 LEU A N 1
ATOM 1626 C CA . LEU A 1 204 ? -42.742 14.578 -32.072 1.00 55.11 204 LEU A CA 1
ATOM 1627 C C . LEU A 1 204 ? -44.140 14.888 -32.658 1.00 67.62 204 LEU A C 1
ATOM 1628 O O . LEU A 1 204 ? -45.051 15.223 -31.864 1.00 67.12 204 LEU A O 1
ATOM 1634 N N . GLY B 2 1 ? -16.549 3.485 -22.778 1.00 39.50 300 GLY B N 1
ATOM 1635 C CA . GLY B 2 1 ? -17.038 4.670 -22.088 1.00 38.31 300 GLY B CA 1
ATOM 1636 C C . GLY B 2 1 ? -16.682 5.961 -22.778 1.00 40.25 300 GLY B C 1
ATOM 1637 O O . GLY B 2 1 ? -16.446 5.980 -23.984 1.00 39.71 300 GLY B O 1
ATOM 1638 N N . VAL B 2 2 ? -16.679 7.052 -22.010 1.00 36.28 301 VAL B N 1
ATOM 1639 C CA . VAL B 2 2 ? -16.418 8.389 -22.514 1.00 34.82 301 VAL B CA 1
ATOM 1640 C C . VAL B 2 2 ? -15.107 8.929 -22.014 1.00 41.00 301 VAL B C 1
ATOM 1641 O O . VAL B 2 2 ? -14.743 8.719 -20.851 1.00 40.81 301 VAL B O 1
ATOM 1645 N N . LYS B 2 3 ? -14.439 9.715 -22.872 1.00 38.56 302 LYS B N 1
ATOM 1646 C CA . LYS B 2 3 ? -13.225 10.436 -22.524 1.00 37.76 302 LYS B CA 1
ATOM 1647 C C . LYS B 2 3 ? -13.721 11.626 -21.749 1.00 38.70 302 LYS B C 1
ATOM 1648 O O . LYS B 2 3 ? -14.848 12.081 -21.966 1.00 34.80 302 LYS B O 1
ATOM 1654 N N . SER B 2 4 ? -12.933 12.057 -20.770 1.00 37.96 303 SER B N 1
ATOM 1655 C CA . SER B 2 4 ? -13.287 13.170 -19.894 1.00 37.51 303 SER B CA 1
ATOM 1656 C C . SER B 2 4 ? -12.190 14.248 -19.766 1.00 43.13 303 SER B C 1
ATOM 1657 O O . SER B 2 4 ? -11.040 14.040 -20.150 1.00 43.43 303 SER B O 1
ATOM 1660 N N . LEU B 2 5 ? -12.556 15.382 -19.187 1.00 40.88 304 LEU B N 1
ATOM 1661 C CA . LEU B 2 5 ? -11.680 16.509 -18.936 1.00 41.23 304 LEU B CA 1
ATOM 1662 C C . LEU B 2 5 ? -11.819 16.850 -17.464 1.00 46.21 304 LEU B C 1
ATOM 1663 O O . LEU B 2 5 ? -12.941 17.092 -16.992 1.00 46.86 304 LEU B O 1
ATOM 1668 N N . LYS B 2 6 ? -10.698 16.869 -16.738 1.00 42.00 305 LYS B N 1
ATOM 1669 C CA . LYS B 2 6 ? -10.677 17.234 -15.319 1.00 42.24 305 LYS B CA 1
ATOM 1670 C C . LYS B 2 6 ? -10.102 18.676 -15.172 1.00 46.09 305 LYS B C 1
ATOM 1671 O O . LYS B 2 6 ? -9.054 18.966 -15.740 1.00 46.93 305 LYS B O 1
ATOM 1677 N N . ARG B 2 7 ? -10.837 19.577 -14.484 1.00 41.42 306 ARG B N 1
ATOM 1678 C CA . ARG B 2 7 ? -10.493 20.994 -14.229 1.00 40.34 306 ARG B CA 1
ATOM 1679 C C . ARG B 2 7 ? -10.564 21.253 -12.727 1.00 47.35 306 ARG B C 1
ATOM 1680 O O . ARG B 2 7 ? -11.524 20.836 -12.093 1.00 47.53 306 ARG B O 1
ATOM 1688 N N . ARG B 2 8 ? -9.587 21.987 -12.160 1.00 46.24 307 ARG B N 1
ATOM 1689 C CA . ARG B 2 8 ? -9.596 22.367 -10.742 1.00 45.26 307 ARG B CA 1
ATOM 1690 C C . ARG B 2 8 ? -10.349 23.689 -10.619 1.00 48.01 307 ARG B C 1
ATOM 1691 O O . ARG B 2 8 ? -10.133 24.594 -11.415 1.00 49.06 307 ARG B O 1
ATOM 1699 N N . ARG B 2 9 ? -11.259 23.781 -9.655 1.00 43.67 308 ARG B N 1
ATOM 1700 C CA . ARG B 2 9 ? -12.062 24.979 -9.420 1.00 43.72 308 ARG B CA 1
ATOM 1701 C C . ARG B 2 9 ? -11.911 25.358 -7.967 1.00 46.74 308 ARG B C 1
ATOM 1702 O O . ARG B 2 9 ? -12.170 24.529 -7.104 1.00 46.24 308 ARG B O 1
ATOM 1710 N N . CYS B 2 10 ? -11.481 26.596 -7.694 1.00 44.27 309 CYS B N 1
ATOM 1711 C CA . CYS B 2 10 ? -11.247 27.126 -6.349 1.00 44.99 309 CYS B CA 1
ATOM 1712 C C . CYS B 2 10 ? -12.091 28.336 -6.110 1.00 52.75 309 CYS B C 1
ATOM 1713 O O . CYS B 2 10 ? -12.205 29.192 -6.991 1.00 53.93 309 CYS B O 1
ATOM 1716 N N . TYR B 2 11 ? -12.668 28.429 -4.897 1.00 50.68 310 TYR B N 1
ATOM 1717 C CA . TYR B 2 11 ? -13.579 29.507 -4.506 1.00 50.12 310 TYR B CA 1
ATOM 1718 C C . TYR B 2 11 ? -13.189 30.226 -3.203 1.00 47.73 310 TYR B C 1
ATOM 1719 O O . TYR B 2 11 ? -13.856 31.236 -2.876 1.00 52.88 310 TYR B O 1
#

Sequence (215 aa):
SGSSEQELAAIVRDLGCGPYFLGTHDKRFPGFLAGNKLACAIVNTAGRETGGVHWLAFGWNPRSRTCYMFDPFGFSDRRLKQIYSFEYEEAMMLRRRSALALSPDRCLSLEQSTQTVQGPDSAACGLFCCMFLHAFVHWPDRPMDGNPTMNLLTGVPNGMLQSPQVLPTLRRNQEKLYRFLAHHSPYFRSHRAAIEHATAFDKMKQLGVKSLKRRRCY

Nearest PDB structures (foldseek):
  4wx7-assembly1_A  TM=1.002E+00  e=1.288E-40  Human adenovirus D8
  4pie-assembly1_A  TM=9.955E-01  e=6.531E-36  Human adenovirus 2
  4ekf-assembly1_A  TM=9.227E-01  e=1.397E-27  Human adenovirus 2
  3zo5-assembly1_A  TM=4.679E-01  e=7.471E-05  Homo sapiens
  5b5q-assembly2_B  TM=4.436E-01  e=2.169E-04  Chlamydia trachomatis

CATH classification: 3.40.395.10

Radius of gyration: 15.99 Å; Cα contacts (8 Å, |Δi|>4): 453; chains: 2; bounding box: 34×36×45 Å

B-factor: mean 46.12, std 11.74, range [25.76, 125.72]

Organism: Human adenovirus D serotype 8 (NCBI:txid31545)

Foldseek 3Di:
DADDQVLLVQLLVLLVCVVQEPGEAELVPQAAQDALDWHKYKYFQHHVVVPGDAIWIWIAHSVQQEIEIEFLLQDDQVVSCVVRVHDCVSRLQSHLVRRPPVSDGHYHYGQFHLAAPQFRCRSLVSSLLSSLCVVPVVDSCDPGPRNVLADTDGSVCRPPDVCVVRSVSSLVSSLVVSCVRGPSCVVCVVVNCVCRDSNNNVVD/DDDDDDDDDDD

Solvent-accessible surface area: 9869 Å² total; per-residue (Å²): 96,20,8,49,51,115,30,0,24,15,0,0,143,53,7,39,0,30,116,88,31,80,24,16,56,25,83,128,8,59,7,4,73,106,30,72,156,41,12,0,0,0,2,7,1,12,0,161,127,96,67,38,95,6,32,0,0,0,0,0,2,25,208,39,88,0,0,4,0,1,0,0,16,3,12,51,42,212,96,0,107,126,75,40,76,3,102,12,70,52,7,0,116,99,0,0,69,53,19,7,123,75,111,11,0,18,0,25,7,2,46,8,0,0,1,0,43,34,6,8,0,12,0,0,0,0,0,0,0,0,13,0,0,16,85,63,23,98,125,0,5,55,44,1,86,3,0,91,64,4,55,13,14,57,34,74,94,10,139,33,100,150,10,72,94,25,0,108,117,3,5,101,69,0,22,180,15,0,12,144,70,0,67,60,0,118,93,81,90,91,69,2,54,129,24,0,15,24,51,26,86,161,114,163,15,1,144,41,83,119,98,155,63,76,63

=== Feature glossary ===
Key to the feature types in this record:

pLDDT. pLDDT is the predicted lDDT-Cα score: AlphaFold's confidence that the local environment of each residue (all inter-atomic distances within 15 Å) is correctly placed. It is a per-residue number between 0 and 100, with higher meaning more reliable.

Radius of gyration, Cα contacts, bounding box. The geometric summary reports three shape descriptors. Rg (radius of gyration) measures how spread out the Cα atoms are about their centre of mass; compact globular proteins have small Rg, elongated or unfolded ones large. Cα contacts (<8 Å, |i−j|>4) count long-range residue pairs in spatial proximity — high for tightly packed folds, near zero for ro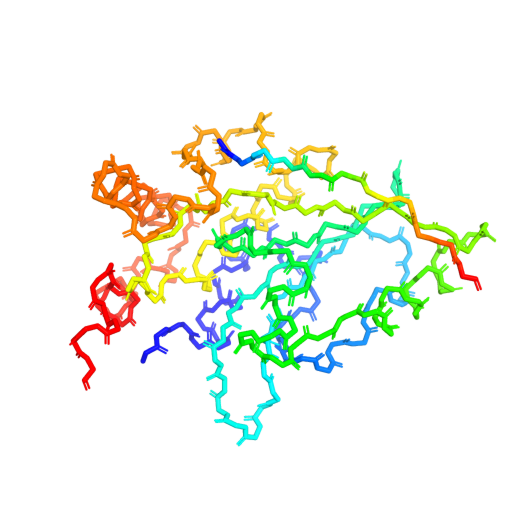ds or random coil. The bounding-box extents give the protein's footprint along x, y, z in Å.

Backbone torsions (φ/ψ). Backbone dihedral angles. Every residue except chain termini has a φ (preceding-C → N → Cα → C) and a ψ (N → Cα → C → next-N). They are reported in degrees following the IUPAC sign convention. Secondary structure is essentially a statement about which (φ, ψ) basin each residue occupies.

Contact-map, Ramachandran, and PAE plots. Plot images: a contact map (which residues are close in 3D, as an N×N binary image), a Ramachandran scatter (backbone torsion angles, revealing secondary-structure composition at a glance), and — for AlphaFold structures — a PAE heatmap (pairwise prediction confidence).

Predicted aligned error. Predicted Aligned Error (PAE) is an AlphaFold confidence matrix: entry (i, j) is the expected error in the position of residue j, in ångströms, when the prediction is superimposed on the true structure at residue i. Low PAE within a block of residues means that block is internally rigid and well-predicted; high PAE between two blocks means their relative placement is uncertain even if each block individually is confident.

Secondary structure (3-state, P-SEA). Three-state secondary structure (P-SEA) collapses the eight DSSP classes into helix (a), strand (b), and coil (c). P-SEA assigns these from Cα geometry alone — distances and angles — without requiring backbone oxygens, so it works on any Cα trace.

Solvent-accessible surface area. Solvent-accessible surface area (SASA) is the area in Å² traced out by the centre of a 1.4 Å probe sphere (a water molecule) rolled over the protein's van der Waals surface (Shrake–Rupley / Lee–Richards construction). Buried residues have near-zero SASA; fully exposed residues can exceed 200 Å². The total SASA scales roughly with the number of surface residues.

Foldseek 3Di. The Foldseek 3Di string encodes local tertiary geometry as a 20-letter alphabet — one character per residue — derived from the relative positions of nearby Cα atoms. Unlike the amino-acid sequence, 3Di is a direct function of the 3D structure, so two proteins with the same fold have similar 3Di strings even at low sequence identity.

B-factor. For experimental (PDB) structures, the B-factor (temperature factor) quantifies the positional spread of each atom in the crystal — a combination of thermal vibration and static disorder — in units of Å². High B-factors mark flexible loops or poorly resolved regions; low B-factors mark the rigid, well-ordered core.

mmCIF coordinates. The mmCIF block holds the 3D Cartesian coordinates of each backbone atom (N, Cα, C, O) in ångströms. mmCIF is the PDB's canonical archive format — a tagged-loop text representation of the atomic model.

InterPro / GO / CATH / organism. Functional annotations link the protein to curated databases. InterPro entries identify conserved domains and families by matching the sequence against member-database signatures (Pfam, PROSITE, CDD, …). Gene Ontology (GO) terms describe molecular function, biological process, and cellular component in a controlled vocabulary. CATH places the structure in a hierarchical fold classification (Class/Architecture/Topology/Homologous-superfamily). The organism is the source species.

Rendered structure images. Structure images are PyMOL renders from six orthogonal camera directions. Cartoon representation draws helices as coils and strands as arrows; sticks shows the backbone as bonds; surface shows the solvent-excluded envelope. Rainbow coloring maps sequence position to hue (blue→red, N→C); chain coloring assigns a distinct color per polypeptide.

Sequence. This is the polypeptide sequence — one letter per residue, N-terminus first. Length ranges from a few dozen residues for small domains to over a thousand for large multi-domain proteins.

Secondary structure (8-state, DSSP). The SS8 string is DSSP's per-residue secondary-structure call. α-helix (H) means an i→i+4 H-bond ladder; β-strand (E) means the residue participates in a β-sheet; 3₁₀ (G) and π (I) are tighter and wider helices; T/S are turns/bends; '-' is loop.

Nearest PDB structures. Structural nearest neighbors (via Foldseek easy-search vs the PDB). Reported per hit: target PDB id, E-value, and alignment TM-score. A TM-score above ~0.5 is the conventional threshold for 'same fold'.